Protein AF-0000000068389091 (afdb_homodimer)

pLDDT: mean 95.28, std 6.31, range [60.47, 98.94]

InterPro domains:
  IPR010413 Intracellular heme transport protein HutX-like [PF06228] (32-168)
  IPR010413 Intracellular heme transport protein HutX-like [PIRSF030840] (1-173)
  IPR010413 Intracellular heme transport protein HutX-like [TIGR04108] (19-168)
  IPR010413 Intracellular heme transport protein HutX-like [cd16829] (27-169)
  IPR053733 Heme Transport and Utilization Superfamily [G3DSA:3.40.1570.10] (1-174)
  IPR053733 Heme Transport and Utilization Superfamily [SSF144064] (4-171)

Solvent-accessible surface area (backbone atoms only — not comparable to full-atom values): 18079 Å² total; per-residue (Å²): 129,54,67,67,58,49,54,53,50,52,52,47,50,51,36,37,52,52,36,36,66,76,41,73,48,52,58,59,62,59,37,12,57,74,30,71,50,38,37,46,62,46,50,69,69,45,62,90,76,27,49,44,61,40,60,39,89,45,49,64,62,54,52,57,56,52,40,72,53,46,65,31,33,38,34,43,66,59,101,39,28,40,42,36,34,54,29,38,56,51,65,68,46,78,57,97,52,26,36,36,27,55,66,97,31,46,50,26,38,39,31,36,51,72,48,43,51,28,33,34,33,36,45,43,62,44,83,89,36,84,42,45,34,41,32,38,20,28,79,81,26,41,62,55,33,36,40,30,64,40,59,46,97,85,70,41,68,37,63,73,42,47,49,53,50,51,53,57,49,55,71,49,52,126,127,53,69,66,59,50,53,52,48,51,51,46,49,52,34,38,52,52,37,36,68,76,40,74,47,52,57,58,62,58,38,12,56,75,31,70,49,39,36,46,62,48,51,70,68,44,62,90,76,27,47,42,60,39,60,36,89,44,49,63,62,55,53,58,56,52,39,72,51,46,64,32,33,37,34,44,64,60,101,38,27,40,42,36,34,54,29,39,56,51,67,68,46,78,55,98,53,27,37,36,28,55,68,94,33,45,50,26,38,39,30,36,51,73,49,41,52,28,33,34,34,36,44,44,61,42,84,89,36,84,42,47,34,41,31,38,19,29,79,81,26,41,63,54,32,34,39,30,64,40,58,46,97,84,70,41,68,36,64,73,41,46,52,52,51,52,53,57,49,55,71,49,52,128

Sequence (348 aa):
MSIAAQKNDDDRQARALAALAEKPDGIVEAIAAKAEVAPAEILAILPQGAAVSAPADRFDAIWNEMRGWGEILMIVQTGDIVLEVPGHLPEGTESHGWFNIHGDSPIGGHIKKDNCAAITFVDRGFHGRRSCSVWFMNAAGGAMFKIFVRRDENKELLAGQLAKFEELRDGFRGMSIAAQKNDDDRQARALAALAEKPDGIVEAIAAKAEVAPAEILAILPQGAAVSAPADRFDAIWNEMRGWGEILMIVQTGDIVLEVPGHLPEGTESHGWFNIHGDSPIGGHIKKDNCAAITFVDRGFHGRRSCSVWFMNAAGGAMFKIFVRRDENKELLAGQLAKFEELRDGFRG

Secondary structure (DSSP, 8-state):
--HHHHHHHHHHHHHHHHHHHH-TTS-HHHHHHHHTS-HHHHHTTSPTTSEEEEEGGGHHHHHHHHGGG-SEEEEEE-SSEEEEEEEPPPPEEEETTEEEE-SSSS-EEEE-GGGEEEEEEEEEEETTEEEEEEEEEETTS-EEEEEE--B-TTSPBPHHHHHHHHHHHHTT--/--HHHHHHHHHHHHHHHHHHHH-TTS-HHHHHHHHTS-HHHHHTTSPTTSEEEEEGGGHHHHHHHHGGG-SEEEEEE-SSEEEEEEEPPPPEEEETTEEEE-SSSS-EEEE-GGGEEEEEEEEEEETTEEEEEEEEEETTS-EEEEEE--B-TTSPBPHHHHHHHHHHHHTT--

Structure (mmCIF, N/CA/C/O backbone):
data_AF-0000000068389091-model_v1
#
loop_
_entity.id
_entity.type
_entity.pdbx_description
1 polymer 'Heme utilization cystosolic carrier protein HutX'
#
loop_
_atom_site.group_PDB
_atom_site.id
_atom_site.type_symbol
_atom_site.label_atom_id
_atom_site.label_alt_id
_atom_site.label_comp_id
_atom_site.label_asym_id
_atom_site.label_entity_id
_atom_site.label_seq_id
_atom_site.pdbx_PDB_ins_code
_atom_site.Cartn_x
_atom_site.Cartn_y
_atom_site.Cartn_z
_atom_site.occupancy
_atom_site.B_iso_or_equiv
_atom_site.auth_seq_id
_atom_site.auth_comp_id
_atom_site.auth_asym_id
_atom_site.auth_atom_id
_atom_site.pdbx_PDB_model_num
ATOM 1 N N . MET A 1 1 ? 28.797 -12.438 -18.828 1 60.47 1 MET A N 1
ATOM 2 C CA . MET A 1 1 ? 28.703 -12.203 -17.391 1 60.47 1 MET A CA 1
ATOM 3 C C . MET A 1 1 ? 30.031 -12.516 -16.719 1 60.47 1 MET A C 1
ATOM 5 O O . MET A 1 1 ? 30.656 -13.531 -17 1 60.47 1 MET A O 1
ATOM 9 N N . SER A 1 2 ? 30.438 -11.617 -16.094 1 75.81 2 SER A N 1
ATOM 10 C CA . SER A 1 2 ? 31.719 -11.812 -15.414 1 75.81 2 SER A CA 1
ATOM 11 C C . SER A 1 2 ? 31.641 -12.961 -14.414 1 75.81 2 SER A C 1
ATOM 13 O O . SER A 1 2 ? 30.562 -13.273 -13.906 1 75.81 2 SER A O 1
ATOM 15 N N . ILE A 1 3 ? 32.719 -13.688 -14.289 1 73.69 3 ILE A N 1
ATOM 16 C CA . ILE A 1 3 ? 32.812 -14.789 -13.336 1 73.69 3 ILE A CA 1
ATOM 17 C C . ILE A 1 3 ? 32.375 -14.32 -11.953 1 73.69 3 ILE A C 1
ATOM 19 O O . ILE A 1 3 ? 31.688 -15.047 -11.227 1 73.69 3 ILE A O 1
ATOM 23 N N . ALA A 1 4 ? 32.75 -13.188 -11.531 1 74.44 4 ALA A N 1
ATOM 24 C CA . ALA A 1 4 ? 32.344 -12.625 -10.242 1 74.44 4 ALA A CA 1
ATOM 25 C C . ALA A 1 4 ? 30.844 -12.461 -10.156 1 74.44 4 ALA A C 1
ATOM 27 O O . ALA A 1 4 ? 30.234 -12.789 -9.133 1 74.44 4 ALA A O 1
ATOM 28 N N . ALA A 1 5 ? 30.328 -11.969 -11.195 1 78.06 5 ALA A N 1
ATOM 29 C CA . ALA A 1 5 ? 28.875 -11.82 -11.258 1 78.06 5 ALA A CA 1
ATOM 30 C C . ALA A 1 5 ? 28.188 -13.172 -11.203 1 78.06 5 ALA A C 1
ATOM 32 O O . ALA A 1 5 ? 27.141 -13.312 -10.555 1 78.06 5 ALA A O 1
ATOM 33 N N . GLN A 1 6 ? 28.766 -14.156 -11.734 1 73.75 6 GLN A N 1
ATOM 34 C CA . GLN A 1 6 ? 28.188 -15.5 -11.703 1 73.75 6 GLN A CA 1
ATOM 35 C C . GLN A 1 6 ? 28.281 -16.094 -10.297 1 73.75 6 GLN A C 1
ATOM 37 O O . GLN A 1 6 ? 27.328 -16.734 -9.836 1 73.75 6 GLN A O 1
ATOM 42 N N . LYS A 1 7 ? 29.375 -15.906 -9.688 1 74.38 7 LYS A N 1
ATOM 43 C CA . LYS A 1 7 ? 29.578 -16.406 -8.328 1 74.38 7 LYS A CA 1
ATOM 44 C C . LYS A 1 7 ? 28.594 -15.766 -7.352 1 74.38 7 LYS A C 1
ATOM 46 O O . LYS A 1 7 ? 28.047 -16.438 -6.48 1 74.38 7 LYS A O 1
ATOM 51 N N . ASN A 1 8 ? 28.328 -14.547 -7.508 1 79.94 8 ASN A N 1
ATOM 52 C CA . ASN A 1 8 ? 27.406 -13.812 -6.656 1 79.94 8 ASN A CA 1
ATOM 53 C C . ASN A 1 8 ? 25.969 -14.281 -6.855 1 79.94 8 ASN A C 1
ATOM 55 O O . ASN A 1 8 ? 25.203 -14.406 -5.891 1 79.94 8 ASN A O 1
ATOM 59 N N . ASP A 1 9 ? 25.672 -14.633 -8.078 1 83.62 9 ASP A N 1
ATOM 60 C CA . ASP A 1 9 ? 24.328 -15.125 -8.391 1 83.62 9 ASP A CA 1
ATOM 61 C C . ASP A 1 9 ? 24.109 -16.516 -7.801 1 83.62 9 ASP A C 1
ATOM 63 O O . ASP A 1 9 ? 23.031 -16.812 -7.281 1 83.62 9 ASP A O 1
ATOM 67 N N . ASP A 1 10 ? 25.125 -17.25 -7.957 1 84.31 10 ASP A N 1
ATOM 68 C CA . ASP A 1 10 ? 25.031 -18.594 -7.41 1 84.31 10 ASP A CA 1
ATOM 69 C C . ASP A 1 10 ? 24.859 -18.562 -5.891 1 84.31 10 ASP A C 1
ATOM 71 O O . ASP A 1 10 ? 24.109 -19.375 -5.332 1 84.31 10 ASP A O 1
ATOM 75 N N . ASP A 1 11 ? 25.578 -17.75 -5.277 1 91.5 11 ASP A N 1
ATOM 76 C CA . ASP A 1 11 ? 25.469 -17.594 -3.828 1 91.5 11 ASP A CA 1
ATOM 77 C C . ASP A 1 11 ? 24.078 -17.141 -3.42 1 91.5 11 ASP A C 1
ATOM 79 O O . ASP A 1 11 ? 23.516 -17.641 -2.449 1 91.5 11 ASP A O 1
ATOM 83 N N . ARG A 1 12 ? 23.547 -16.234 -4.168 1 92.19 12 ARG A N 1
ATOM 84 C CA . ARG A 1 12 ? 22.203 -15.742 -3.895 1 92.19 12 ARG A CA 1
ATOM 85 C C . ARG A 1 12 ? 21.172 -16.859 -4.027 1 92.19 12 ARG A C 1
ATOM 87 O O . ARG A 1 12 ? 20.281 -16.984 -3.188 1 92.19 12 ARG A O 1
ATOM 94 N N . GLN A 1 13 ? 21.359 -17.641 -5.031 1 93.69 13 GLN A N 1
ATOM 95 C CA . GLN A 1 13 ? 20.438 -18.75 -5.25 1 93.69 13 GLN A CA 1
ATOM 96 C C . GLN A 1 13 ? 20.531 -19.781 -4.129 1 93.69 13 GLN A C 1
ATOM 98 O O . GLN A 1 13 ? 19.516 -20.328 -3.693 1 93.69 13 GLN A O 1
ATOM 103 N N . ALA A 1 14 ? 21.703 -20.016 -3.719 1 95.31 14 ALA A N 1
ATOM 104 C CA . ALA A 1 14 ? 21.906 -20.969 -2.635 1 95.31 14 ALA A CA 1
ATOM 105 C C . ALA A 1 14 ? 21.25 -20.484 -1.344 1 95.31 14 ALA A C 1
ATOM 107 O O . ALA A 1 14 ? 20.641 -21.281 -0.619 1 95.31 14 ALA A O 1
ATOM 108 N N . ARG A 1 15 ? 21.328 -19.234 -1.062 1 96.25 15 ARG A N 1
ATOM 109 C CA . ARG A 1 15 ? 20.672 -18.672 0.116 1 96.25 15 ARG A CA 1
ATOM 110 C C . ARG A 1 15 ? 19.156 -18.766 0.009 1 96.25 15 ARG A C 1
ATOM 112 O O . ARG A 1 15 ? 18.484 -19.062 0.994 1 96.25 15 ARG A O 1
ATOM 119 N N . ALA A 1 16 ? 18.672 -18.547 -1.188 1 96.38 16 ALA A N 1
ATOM 120 C CA . ALA A 1 16 ? 17.234 -18.625 -1.419 1 96.38 16 ALA A CA 1
ATOM 121 C C . ALA A 1 16 ? 16.719 -20.047 -1.188 1 96.38 16 ALA A C 1
ATOM 123 O O . ALA A 1 16 ? 15.711 -20.25 -0.505 1 96.38 16 ALA A O 1
ATOM 124 N N . LEU A 1 17 ? 17.484 -20.984 -1.717 1 96.38 17 LEU A N 1
ATOM 125 C CA . LEU A 1 17 ? 17.109 -22.391 -1.57 1 96.38 17 LEU A CA 1
ATOM 126 C C . LEU A 1 17 ? 17.125 -22.812 -0.104 1 96.38 17 LEU A C 1
ATOM 128 O O . LEU A 1 17 ? 16.219 -23.5 0.361 1 96.38 17 LEU A O 1
ATOM 132 N N . ALA A 1 18 ? 18.094 -22.359 0.611 1 96.44 18 ALA A N 1
ATOM 133 C CA . ALA A 1 18 ? 18.219 -22.703 2.025 1 96.44 18 ALA A CA 1
ATOM 134 C C . ALA A 1 18 ? 17.094 -22.094 2.846 1 96.44 18 ALA A C 1
ATOM 136 O O . ALA A 1 18 ? 16.516 -22.75 3.705 1 96.44 18 ALA A O 1
ATOM 137 N N . ALA A 1 19 ? 16.766 -20.844 2.623 1 95.81 19 ALA A N 1
ATOM 138 C CA . ALA A 1 19 ? 15.711 -20.156 3.355 1 95.81 19 ALA A CA 1
ATOM 139 C C . ALA A 1 19 ? 14.352 -20.797 3.082 1 95.81 19 ALA A C 1
ATOM 141 O O . ALA A 1 19 ? 13.539 -20.953 3.996 1 95.81 19 ALA A O 1
ATOM 142 N N . LEU A 1 20 ? 14.141 -21.141 1.801 1 94.19 20 LEU A N 1
ATOM 143 C CA . LEU A 1 20 ? 12.883 -21.781 1.431 1 94.19 20 LEU A CA 1
ATOM 144 C C . LEU A 1 20 ? 12.75 -23.141 2.102 1 94.19 20 LEU A C 1
ATOM 146 O O . LEU A 1 20 ? 11.664 -23.516 2.555 1 94.19 20 LEU A O 1
ATOM 150 N N . ALA A 1 21 ? 13.828 -23.844 2.137 1 94.69 21 ALA A N 1
ATOM 151 C CA . ALA A 1 21 ? 13.828 -25.172 2.748 1 94.69 21 ALA A CA 1
ATOM 152 C C . ALA A 1 21 ? 13.5 -25.078 4.234 1 94.69 21 ALA A C 1
ATOM 154 O O . ALA A 1 21 ? 12.852 -25.984 4.781 1 94.69 21 ALA A O 1
ATOM 155 N N . GLU A 1 22 ? 13.93 -24.078 4.926 1 94.19 22 GLU A N 1
ATOM 156 C CA . GLU A 1 22 ? 13.68 -23.891 6.352 1 94.19 22 GLU A CA 1
ATOM 157 C C . GLU A 1 22 ? 12.203 -23.625 6.621 1 94.19 22 GLU A C 1
ATOM 159 O O . GLU A 1 22 ? 11.656 -24.094 7.625 1 94.19 22 GLU A O 1
ATOM 164 N N . LYS A 1 23 ? 11.523 -22.875 5.723 1 90.5 23 LYS A N 1
ATOM 165 C CA . LYS A 1 23 ? 10.102 -22.562 5.863 1 90.5 23 LYS A CA 1
ATOM 166 C C . LYS A 1 23 ? 9.391 -22.625 4.516 1 90.5 23 LYS A C 1
ATOM 168 O O . LYS A 1 23 ? 9 -21.594 3.969 1 90.5 23 LYS A O 1
ATOM 173 N N . PRO A 1 24 ? 9.211 -23.844 4.031 1 87.44 24 PRO A N 1
ATOM 174 C CA . PRO A 1 24 ? 8.664 -24 2.682 1 87.44 24 PRO A CA 1
ATOM 175 C C . PRO A 1 24 ? 7.289 -23.344 2.521 1 87.44 24 PRO A C 1
ATOM 177 O O . PRO A 1 24 ? 6.918 -22.953 1.416 1 87.44 24 PRO A O 1
ATOM 180 N N . ASP A 1 25 ? 6.57 -23.172 3.688 1 87.56 25 ASP A N 1
ATOM 181 C CA . ASP A 1 25 ? 5.223 -22.609 3.609 1 87.56 25 ASP A CA 1
ATOM 182 C C . ASP A 1 25 ? 5.18 -21.203 4.195 1 87.56 25 ASP A C 1
ATOM 184 O O . ASP A 1 25 ? 4.109 -20.703 4.551 1 87.56 25 ASP A O 1
ATOM 188 N N . GLY A 1 26 ? 6.328 -20.609 4.312 1 89.25 26 GLY A N 1
ATOM 189 C CA . GLY A 1 26 ? 6.402 -19.266 4.852 1 89.25 26 GLY A CA 1
ATOM 190 C C . GLY A 1 26 ? 5.992 -18.203 3.852 1 89.25 26 GLY A C 1
ATOM 191 O O . GLY A 1 26 ? 5.77 -18.5 2.676 1 89.25 26 GLY A O 1
ATOM 192 N N . ILE A 1 27 ? 5.836 -17.016 4.32 1 91.56 27 ILE A N 1
ATOM 193 C CA . ILE A 1 27 ? 5.555 -15.867 3.48 1 91.56 27 ILE A CA 1
ATOM 194 C C . ILE A 1 27 ? 6.734 -15.609 2.547 1 91.56 27 ILE A C 1
ATOM 196 O O . ILE A 1 27 ? 7.879 -15.492 2.998 1 91.56 27 ILE A O 1
ATOM 200 N N . VAL A 1 28 ? 6.523 -15.531 1.276 1 95.5 28 VAL A N 1
ATOM 201 C CA . VAL A 1 28 ? 7.555 -15.391 0.255 1 95.5 28 VAL A CA 1
ATOM 202 C C . VAL A 1 28 ? 8.438 -14.188 0.583 1 95.5 28 VAL A C 1
ATOM 204 O O . VAL A 1 28 ? 9.672 -14.281 0.533 1 95.5 28 VAL A O 1
ATOM 207 N N . GLU A 1 29 ? 7.836 -13.078 0.96 1 95.38 29 GLU A N 1
ATOM 208 C CA . GLU A 1 29 ? 8.586 -11.867 1.257 1 95.38 29 GLU A CA 1
ATOM 209 C C . GLU A 1 29 ? 9.484 -12.055 2.477 1 95.38 29 GLU A C 1
ATOM 211 O O . GLU A 1 29 ? 10.594 -11.508 2.529 1 95.38 29 GLU A O 1
ATOM 216 N N . ALA A 1 30 ? 8.984 -12.781 3.439 1 93.62 30 ALA A N 1
ATOM 217 C CA . ALA A 1 30 ? 9.789 -13.055 4.629 1 93.62 30 ALA A CA 1
ATOM 218 C C . ALA A 1 30 ? 10.969 -13.961 4.305 1 93.62 30 ALA A C 1
ATOM 220 O O . ALA A 1 30 ? 12.086 -13.742 4.777 1 93.62 30 ALA A O 1
ATOM 221 N N . ILE A 1 31 ? 10.727 -14.992 3.506 1 95.25 31 ILE A N 1
ATOM 222 C CA . ILE A 1 31 ? 11.781 -15.898 3.068 1 95.25 31 ILE A CA 1
ATOM 223 C C . ILE A 1 31 ? 12.836 -15.125 2.277 1 95.25 31 ILE A C 1
ATOM 225 O O . ILE A 1 31 ? 14.031 -15.281 2.504 1 95.25 31 ILE A O 1
ATOM 229 N N . ALA A 1 32 ? 12.359 -14.258 1.368 1 97.56 32 ALA A N 1
ATOM 230 C CA . ALA A 1 32 ? 13.25 -13.445 0.542 1 97.56 32 ALA A CA 1
ATOM 231 C C . ALA A 1 32 ? 14.117 -12.539 1.405 1 97.56 32 ALA A C 1
ATOM 233 O O . ALA A 1 32 ? 15.328 -12.43 1.187 1 97.56 32 ALA A O 1
ATOM 234 N N . ALA A 1 33 ? 13.484 -11.906 2.373 1 95.38 33 ALA A N 1
ATOM 235 C CA . ALA A 1 33 ? 14.211 -11.008 3.262 1 95.38 33 ALA A CA 1
ATOM 236 C C . ALA A 1 33 ? 15.297 -11.75 4.039 1 95.38 33 ALA A C 1
ATOM 238 O O . ALA A 1 33 ? 16.422 -11.281 4.145 1 95.38 33 ALA A O 1
ATOM 239 N N . LYS A 1 34 ? 14.961 -12.891 4.539 1 95.19 34 LYS A N 1
ATOM 240 C CA . LYS A 1 34 ? 15.914 -13.711 5.277 1 95.19 34 LYS A CA 1
ATOM 241 C C . LYS A 1 34 ? 17.109 -14.102 4.402 1 95.19 34 LYS A C 1
ATOM 243 O O . LYS A 1 34 ? 18.25 -14.086 4.855 1 95.19 34 LYS A O 1
ATOM 248 N N . ALA A 1 35 ? 16.812 -14.414 3.172 1 97.12 35 ALA A N 1
ATOM 249 C CA . ALA A 1 35 ? 17.828 -14.859 2.227 1 97.12 35 ALA A CA 1
ATOM 250 C C . ALA A 1 35 ? 18.531 -13.672 1.58 1 97.12 35 ALA A C 1
ATOM 252 O O . ALA A 1 35 ? 19.5 -13.844 0.836 1 97.12 35 ALA A O 1
ATOM 253 N N . GLU A 1 36 ? 18.047 -12.43 1.843 1 96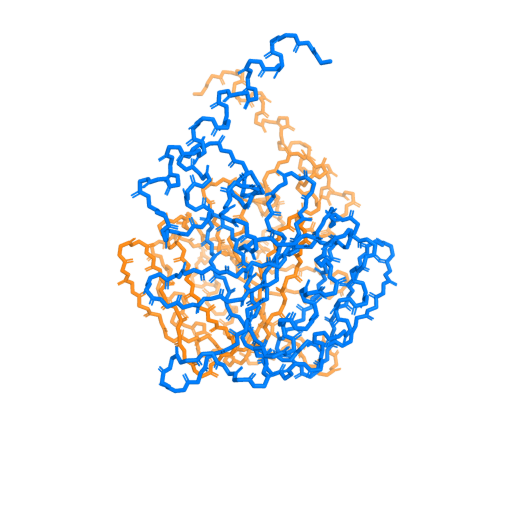.44 36 GLU A N 1
ATOM 254 C CA . GLU A 1 36 ? 18.562 -11.211 1.229 1 96.44 36 GLU A CA 1
ATOM 255 C C . GLU A 1 36 ? 18.516 -11.289 -0.293 1 96.44 36 GLU A C 1
ATOM 257 O O . GLU A 1 36 ? 19.5 -11.023 -0.973 1 96.44 36 GLU A O 1
ATOM 262 N N . VAL A 1 37 ? 17.438 -11.766 -0.828 1 97.62 37 VAL A N 1
ATOM 263 C CA . VAL A 1 37 ? 17.141 -11.781 -2.258 1 97.62 37 VAL A CA 1
ATOM 264 C C . VAL A 1 37 ? 15.773 -11.156 -2.512 1 97.62 37 VAL A C 1
ATOM 266 O O . VAL A 1 37 ? 15.055 -10.812 -1.57 1 97.62 37 VAL A O 1
ATOM 269 N N . ALA A 1 38 ? 15.414 -10.969 -3.771 1 97.75 38 ALA A N 1
ATOM 270 C CA . ALA A 1 38 ? 14.102 -10.43 -4.125 1 97.75 38 ALA A CA 1
ATOM 271 C C . ALA A 1 38 ? 13.039 -11.523 -4.094 1 97.75 38 ALA A C 1
ATOM 273 O O . ALA A 1 38 ? 13.336 -12.695 -4.34 1 97.75 38 ALA A O 1
ATOM 274 N N . PRO A 1 39 ? 11.82 -11.156 -3.826 1 98.12 39 PRO A N 1
ATOM 275 C CA . PRO A 1 39 ? 10.727 -12.133 -3.865 1 98.12 39 PRO A CA 1
ATOM 276 C C . PRO A 1 39 ? 10.672 -12.914 -5.176 1 98.12 39 PRO A C 1
ATOM 278 O O . PRO A 1 39 ? 10.391 -14.109 -5.172 1 98.12 39 PRO A O 1
ATOM 281 N N . ALA A 1 40 ? 10.977 -12.258 -6.242 1 98 40 ALA A N 1
ATOM 282 C CA . ALA A 1 40 ? 10.969 -12.922 -7.543 1 98 40 ALA A CA 1
ATOM 283 C C . ALA A 1 40 ? 11.922 -14.109 -7.562 1 98 40 ALA A C 1
ATOM 285 O O . ALA A 1 40 ? 11.656 -15.117 -8.227 1 98 40 ALA A O 1
ATOM 286 N N . GLU A 1 41 ? 13.031 -14.016 -6.883 1 97.5 41 GLU A N 1
ATOM 287 C CA . GLU A 1 41 ? 14.016 -15.094 -6.84 1 97.5 41 GLU A CA 1
ATOM 288 C C . GLU A 1 41 ? 13.484 -16.297 -6.062 1 97.5 41 GLU A C 1
ATOM 290 O O . GLU A 1 41 ? 13.828 -17.438 -6.367 1 97.5 41 GLU A O 1
ATOM 295 N N . ILE A 1 42 ? 12.664 -16.062 -5 1 97.69 42 ILE A N 1
ATOM 296 C CA . ILE A 1 42 ? 12.039 -17.141 -4.258 1 97.69 42 ILE A CA 1
ATOM 297 C C . ILE A 1 42 ? 10.977 -17.812 -5.129 1 97.69 42 ILE A C 1
ATOM 299 O O . ILE A 1 42 ? 10.93 -19.047 -5.219 1 97.69 42 ILE A O 1
ATOM 303 N N . LEU A 1 43 ? 10.164 -16.984 -5.785 1 97.62 43 LEU A N 1
ATOM 304 C CA . LEU A 1 43 ? 9.117 -17.516 -6.652 1 97.62 43 LEU A CA 1
ATOM 305 C C . LEU A 1 43 ? 9.711 -18.406 -7.738 1 97.62 43 LEU A C 1
ATOM 307 O O . LEU A 1 43 ? 9.133 -19.438 -8.094 1 97.62 43 LEU A O 1
ATOM 311 N N . ALA A 1 44 ? 10.891 -18.109 -8.227 1 96.25 44 ALA A N 1
ATOM 312 C CA . ALA A 1 44 ? 11.531 -18.797 -9.352 1 96.25 44 ALA A CA 1
ATOM 313 C C . ALA A 1 44 ? 12.016 -20.188 -8.953 1 96.25 44 ALA A C 1
ATOM 315 O O . ALA A 1 44 ? 12.234 -21.047 -9.805 1 96.25 44 ALA A O 1
ATOM 316 N N . ILE A 1 45 ? 12.172 -20.406 -7.668 1 96 45 ILE A N 1
ATOM 317 C CA . ILE A 1 45 ? 12.742 -21.672 -7.258 1 96 45 ILE A CA 1
ATOM 318 C C . ILE A 1 45 ? 11.672 -22.531 -6.578 1 96 45 ILE A C 1
ATOM 320 O O . ILE A 1 45 ? 11.977 -23.578 -6.004 1 96 45 ILE A O 1
ATOM 324 N N . LEU A 1 46 ? 10.461 -22.047 -6.566 1 95.38 46 LEU A N 1
ATOM 325 C CA . LEU A 1 46 ? 9.359 -22.875 -6.094 1 95.38 46 LEU A CA 1
ATOM 326 C C . LEU A 1 46 ? 9.164 -24.094 -6.992 1 95.38 46 LEU A C 1
ATOM 328 O O . LEU A 1 46 ? 9.641 -24.109 -8.125 1 95.38 46 LEU A O 1
ATOM 332 N N . PRO A 1 47 ? 8.516 -25.141 -6.453 1 92.25 47 PRO A N 1
ATOM 333 C CA . PRO A 1 47 ? 8.242 -26.312 -7.293 1 92.25 47 PRO A CA 1
ATOM 334 C C . PRO A 1 47 ? 7.543 -25.938 -8.602 1 92.25 47 PRO A C 1
ATOM 336 O O . PRO A 1 47 ? 6.836 -24.938 -8.664 1 92.25 47 PRO A O 1
ATOM 339 N N . GLN A 1 48 ? 7.715 -26.781 -9.555 1 91.19 48 GLN A N 1
ATOM 340 C CA . GLN A 1 48 ? 7.117 -26.547 -10.859 1 91.19 48 GLN A CA 1
ATOM 341 C C . GLN A 1 48 ? 5.605 -26.375 -10.75 1 91.19 48 GLN A C 1
ATOM 343 O O . GLN A 1 48 ? 4.934 -27.156 -10.062 1 91.19 48 GLN A O 1
ATOM 348 N N . GLY A 1 49 ? 5.16 -25.312 -11.398 1 92.25 49 GLY A N 1
ATOM 349 C CA . GLY A 1 49 ? 3.727 -25.062 -11.406 1 92.25 49 GLY A CA 1
ATOM 350 C C . GLY A 1 49 ? 3.271 -24.125 -10.305 1 92.25 49 GLY A C 1
ATOM 351 O O . GLY A 1 49 ? 2.184 -23.547 -10.375 1 92.25 49 GLY A O 1
ATOM 352 N N . ALA A 1 50 ? 4.055 -23.984 -9.266 1 95.38 50 ALA A N 1
ATOM 353 C CA . ALA A 1 50 ? 3.678 -23.141 -8.133 1 95.38 50 ALA A CA 1
ATOM 354 C C . ALA A 1 50 ? 3.732 -21.656 -8.508 1 95.38 50 ALA A C 1
ATOM 356 O O . ALA A 1 50 ? 3.023 -20.844 -7.918 1 95.38 50 ALA A O 1
ATOM 357 N N . ALA A 1 51 ? 4.574 -21.344 -9.461 1 97.75 51 ALA A N 1
ATOM 358 C CA . ALA A 1 51 ? 4.676 -19.984 -9.992 1 97.75 51 ALA A CA 1
ATOM 359 C C . ALA A 1 51 ? 4.742 -20 -11.516 1 97.75 51 ALA A C 1
ATOM 361 O O . ALA A 1 51 ? 5.605 -20.656 -12.102 1 97.75 51 ALA A O 1
ATOM 362 N N . VAL A 1 52 ? 3.799 -19.359 -12.109 1 98.19 52 VAL A N 1
ATOM 363 C CA . VAL A 1 52 ? 3.74 -19.219 -13.562 1 98.19 52 VAL A CA 1
ATOM 364 C C . VAL A 1 52 ? 3.719 -17.75 -13.945 1 98.19 52 VAL A C 1
ATOM 366 O O . VAL A 1 52 ? 2.859 -16.984 -13.484 1 98.19 52 VAL A O 1
ATOM 369 N N . SER A 1 53 ? 4.625 -17.328 -14.836 1 97.94 53 SER A N 1
ATOM 370 C CA . SER A 1 53 ? 4.758 -15.891 -15.109 1 97.94 53 SER A CA 1
ATOM 371 C C . SER A 1 53 ? 4.207 -15.539 -16.484 1 97.94 53 SER A C 1
ATOM 373 O O . SER A 1 53 ? 4.316 -16.328 -17.422 1 97.94 53 SER A O 1
ATOM 375 N N . ALA A 1 54 ? 3.605 -14.484 -16.578 1 98.44 54 ALA A N 1
ATOM 376 C CA . ALA A 1 54 ? 3.193 -13.812 -17.812 1 98.44 54 ALA A CA 1
ATOM 377 C C . ALA A 1 54 ? 3.971 -12.516 -18.016 1 98.44 54 ALA A C 1
ATOM 379 O O . ALA A 1 54 ? 4.34 -11.844 -17.047 1 98.44 54 ALA A O 1
ATOM 380 N N . PRO A 1 55 ? 4.293 -12.164 -19.328 1 98.12 55 PRO A N 1
ATOM 381 C CA . PRO A 1 55 ? 5.008 -10.914 -19.562 1 98.12 55 PRO A CA 1
ATOM 382 C C . PRO A 1 55 ? 4.16 -9.68 -19.25 1 98.12 55 PRO A C 1
ATOM 384 O O . PRO A 1 55 ? 2.934 -9.766 -19.188 1 98.12 55 PRO A O 1
ATOM 387 N N . ALA A 1 56 ? 4.789 -8.57 -19.031 1 98.38 56 ALA A N 1
ATOM 388 C CA . ALA A 1 56 ? 4.152 -7.328 -18.594 1 98.38 56 ALA A CA 1
ATOM 389 C C . ALA A 1 56 ? 3.156 -6.836 -19.641 1 98.38 56 ALA A C 1
ATOM 391 O O . ALA A 1 56 ? 2.186 -6.152 -19.312 1 98.38 56 ALA A O 1
ATOM 392 N N . ASP A 1 57 ? 3.363 -7.172 -20.859 1 98.25 57 ASP A N 1
ATOM 393 C CA . ASP A 1 57 ? 2.49 -6.66 -21.906 1 98.25 57 ASP A CA 1
ATOM 394 C C . ASP A 1 57 ? 1.125 -7.344 -21.875 1 98.25 57 ASP A C 1
ATOM 396 O O . ASP A 1 57 ? 0.214 -6.961 -22.609 1 98.25 57 ASP A O 1
ATOM 400 N N . ARG A 1 58 ? 0.958 -8.328 -21 1 98.5 58 ARG A N 1
ATOM 401 C CA . ARG A 1 58 ? -0.337 -8.977 -20.812 1 98.5 58 ARG A CA 1
ATOM 402 C C . ARG A 1 58 ? -1.121 -8.297 -19.688 1 98.5 58 ARG A C 1
ATOM 404 O O . ARG A 1 58 ? -2.227 -8.727 -19.359 1 98.5 58 ARG A O 1
ATOM 411 N N . PHE A 1 59 ? -0.655 -7.238 -19.141 1 98.75 59 PHE A N 1
ATOM 412 C CA . PHE A 1 59 ? -1.234 -6.543 -18 1 98.75 59 PHE A CA 1
ATOM 413 C C . PHE A 1 59 ? -2.719 -6.273 -18.234 1 98.75 59 PHE A C 1
ATOM 415 O O . PHE A 1 59 ? -3.559 -6.691 -17.438 1 98.75 59 PHE A O 1
ATOM 422 N N . ASP A 1 60 ? -3.072 -5.688 -19.312 1 98.31 60 ASP A N 1
ATOM 423 C CA . ASP A 1 60 ? -4.453 -5.281 -19.547 1 98.31 60 ASP A CA 1
ATOM 424 C C . ASP A 1 60 ? -5.367 -6.492 -19.688 1 98.31 60 ASP A C 1
ATOM 426 O O . ASP A 1 60 ? -6.473 -6.512 -19.141 1 98.31 60 ASP A O 1
ATOM 430 N N . ALA A 1 61 ? -4.934 -7.434 -20.453 1 98.31 61 ALA A N 1
ATOM 431 C CA . ALA A 1 61 ? -5.738 -8.625 -20.688 1 98.31 61 ALA A CA 1
ATOM 432 C C . ALA A 1 61 ? -6 -9.367 -19.375 1 98.31 61 ALA A C 1
ATOM 434 O O . ALA A 1 61 ? -7.121 -9.805 -19.109 1 98.31 61 ALA A O 1
ATOM 435 N N . ILE A 1 62 ? -4.945 -9.508 -18.578 1 98.81 62 ILE A N 1
ATOM 436 C CA . ILE A 1 62 ? -5.062 -10.203 -17.312 1 98.81 62 ILE A CA 1
ATOM 437 C C . ILE A 1 62 ? -5.984 -9.422 -16.375 1 98.81 62 ILE A C 1
ATOM 439 O O . ILE A 1 62 ? -6.883 -10 -15.75 1 98.81 62 ILE A O 1
ATOM 443 N N . TRP A 1 63 ? -5.793 -8.086 -16.266 1 98.75 63 TRP A N 1
ATOM 444 C CA . TRP A 1 63 ? -6.652 -7.242 -15.43 1 98.75 63 TRP A CA 1
ATOM 445 C C . TRP A 1 63 ? -8.117 -7.387 -15.844 1 98.75 63 TRP A C 1
ATOM 447 O O . TRP A 1 63 ? -8.984 -7.598 -15 1 98.75 63 TRP A O 1
ATOM 457 N N . ASN A 1 64 ? -8.344 -7.277 -17.141 1 98.31 64 ASN A N 1
ATOM 458 C CA . ASN A 1 64 ? -9.703 -7.34 -17.641 1 98.31 64 ASN A CA 1
ATOM 459 C C . ASN A 1 64 ? -10.359 -8.688 -17.344 1 98.31 64 ASN A C 1
ATOM 461 O O . ASN A 1 64 ? -11.531 -8.75 -16.984 1 98.31 64 ASN A O 1
ATOM 465 N N . GLU A 1 65 ? -9.602 -9.742 -17.547 1 98.56 65 GLU A N 1
ATOM 466 C CA . GLU A 1 65 ? -10.125 -11.055 -17.203 1 98.56 65 GLU A CA 1
ATOM 467 C C . GLU A 1 65 ? -10.492 -11.141 -15.719 1 98.56 65 GLU A C 1
ATOM 469 O O . GLU A 1 65 ? -11.57 -11.625 -15.367 1 98.56 65 GLU A O 1
ATOM 474 N N . MET A 1 66 ? -9.664 -10.641 -14.836 1 98.75 66 MET A N 1
ATOM 475 C CA . MET A 1 66 ? -9.836 -10.758 -13.391 1 98.75 66 MET A CA 1
ATOM 476 C C . MET A 1 66 ? -11.016 -9.914 -12.914 1 98.75 66 MET A C 1
ATOM 478 O O . MET A 1 66 ? -11.578 -10.172 -11.844 1 98.75 66 MET A O 1
ATOM 482 N N . ARG A 1 67 ? -11.438 -8.883 -13.703 1 98.12 67 ARG A N 1
ATOM 483 C CA . ARG A 1 67 ? -12.617 -8.102 -13.359 1 98.12 67 ARG A CA 1
ATOM 484 C C . ARG A 1 67 ? -13.867 -8.977 -13.297 1 98.12 67 ARG A C 1
ATOM 486 O O . ARG A 1 67 ? -14.828 -8.641 -12.609 1 98.12 67 ARG A O 1
ATOM 493 N N . GLY A 1 68 ? -13.797 -10.078 -14 1 98.06 68 GLY A N 1
ATOM 494 C CA . GLY A 1 68 ? -14.93 -10.992 -14.039 1 98.06 68 GLY A CA 1
ATOM 495 C C . GLY A 1 68 ? -14.914 -12.016 -12.914 1 98.06 68 GLY A C 1
ATOM 496 O O . GLY A 1 68 ? -15.781 -12.891 -12.852 1 98.06 68 GLY A O 1
ATOM 497 N N . TRP A 1 69 ? -13.992 -11.969 -11.969 1 98.56 69 TRP A N 1
ATOM 498 C CA . TRP A 1 69 ? -13.812 -12.992 -10.945 1 98.56 69 TRP A CA 1
ATOM 499 C C . TRP A 1 69 ? -14.766 -12.773 -9.773 1 98.56 69 TRP A C 1
ATOM 501 O O . TRP A 1 69 ? -14.93 -13.648 -8.922 1 98.56 69 TRP A O 1
ATOM 511 N N . GLY A 1 70 ? -15.492 -11.633 -9.742 1 97.69 70 GLY A N 1
ATOM 512 C CA . GLY A 1 70 ? -16.203 -11.258 -8.531 1 97.69 70 GLY A CA 1
ATOM 513 C C . GLY A 1 70 ? -15.336 -10.539 -7.52 1 97.69 70 GLY A C 1
ATOM 514 O O . GLY A 1 70 ? -14.398 -9.836 -7.887 1 97.69 70 GLY A O 1
ATOM 515 N N . GLU A 1 71 ? -15.758 -10.641 -6.285 1 97.94 71 GLU A N 1
ATOM 516 C CA . GLU A 1 71 ? -14.984 -9.992 -5.234 1 97.94 71 GLU A CA 1
ATOM 517 C C . GLU A 1 71 ? -13.672 -10.727 -4.988 1 97.94 71 GLU A C 1
ATOM 519 O O . GLU A 1 71 ? -13.664 -11.93 -4.715 1 97.94 71 GLU A O 1
ATOM 524 N N . ILE A 1 72 ? -12.602 -10.039 -5.094 1 98.62 72 ILE A N 1
ATOM 525 C CA . ILE A 1 72 ? -11.266 -10.547 -4.805 1 98.62 72 ILE A CA 1
ATOM 526 C C . ILE A 1 72 ? -10.719 -9.875 -3.545 1 98.62 72 ILE A C 1
ATOM 528 O O . ILE A 1 72 ? -11.438 -9.141 -2.869 1 98.62 72 ILE A O 1
ATOM 532 N N . LEU A 1 73 ? -9.469 -10.281 -3.176 1 98.62 73 LEU A N 1
ATOM 533 C CA . LEU A 1 73 ? -8.727 -9.594 -2.127 1 98.62 73 LEU A CA 1
ATOM 534 C C . LEU A 1 73 ? -7.453 -8.961 -2.688 1 98.62 73 LEU A C 1
ATOM 536 O O . LEU A 1 73 ? -6.531 -9.672 -3.096 1 98.62 73 LEU A O 1
ATOM 540 N N . MET A 1 74 ? -7.395 -7.629 -2.73 1 98.88 74 MET A N 1
ATOM 541 C CA . MET A 1 74 ? -6.18 -6.934 -3.139 1 98.88 74 MET A CA 1
ATOM 542 C C . MET A 1 74 ? -5.293 -6.633 -1.934 1 98.88 74 MET A C 1
ATOM 544 O O . MET A 1 74 ? -5.781 -6.176 -0.898 1 98.88 74 MET A O 1
ATOM 548 N N . ILE A 1 75 ? -3.994 -6.906 -2.088 1 98.75 75 ILE A N 1
ATOM 549 C CA . ILE A 1 75 ? -3.051 -6.656 -1.002 1 98.75 75 ILE A CA 1
ATOM 550 C C . ILE A 1 75 ? -1.919 -5.762 -1.496 1 98.75 75 ILE A C 1
ATOM 552 O O . ILE A 1 75 ? -1.312 -6.031 -2.535 1 98.75 75 ILE A O 1
ATOM 556 N N . VAL A 1 76 ? -1.706 -4.695 -0.882 1 98.75 76 VAL A N 1
ATOM 557 C CA . VAL A 1 76 ? -0.497 -3.885 -0.987 1 98.75 76 VAL A CA 1
ATOM 558 C C . VAL A 1 76 ? 0.307 -3.986 0.307 1 98.75 76 VAL A C 1
ATOM 560 O O . VAL A 1 76 ? -0.24 -3.814 1.399 1 98.75 76 VAL A O 1
ATOM 563 N N . GLN A 1 77 ? 1.559 -4.258 0.144 1 97.94 77 GLN A N 1
ATOM 564 C CA . GLN A 1 77 ? 2.385 -4.535 1.312 1 97.94 77 GLN A CA 1
ATOM 565 C C . GLN A 1 77 ? 3.697 -3.758 1.256 1 97.94 77 GLN A C 1
ATOM 567 O O . GLN A 1 77 ? 4.328 -3.672 0.201 1 97.94 77 GLN A O 1
ATOM 572 N N . THR A 1 78 ? 4.051 -3.078 2.348 1 96.81 78 THR A N 1
ATOM 573 C CA . THR A 1 78 ? 5.348 -2.449 2.572 1 96.81 78 THR A CA 1
ATOM 574 C C . THR A 1 78 ? 6.004 -2.998 3.836 1 96.81 78 THR A C 1
ATOM 576 O O . THR A 1 78 ? 5.484 -3.922 4.461 1 96.81 78 THR A O 1
ATOM 579 N N . GLY A 1 79 ? 7.219 -2.475 4.117 1 95.56 79 GLY A N 1
ATOM 580 C CA . GLY A 1 79 ? 7.832 -2.824 5.391 1 95.56 79 GLY A CA 1
ATOM 581 C C . GLY A 1 79 ? 7.047 -2.326 6.59 1 95.56 79 GLY A C 1
ATOM 582 O O . GLY A 1 79 ? 7.301 -2.744 7.719 1 95.56 79 GLY A O 1
ATOM 583 N N . ASP A 1 80 ? 5.91 -1.524 6.355 1 98.25 80 ASP A N 1
ATOM 584 C CA . ASP A 1 80 ? 5.211 -0.852 7.441 1 98.25 80 ASP A CA 1
ATOM 585 C C . ASP A 1 80 ? 3.764 -1.333 7.543 1 98.25 80 ASP A C 1
ATOM 587 O O . ASP A 1 80 ? 3.125 -1.182 8.586 1 98.25 80 ASP A O 1
ATOM 591 N N . ILE A 1 81 ? 3.209 -1.896 6.449 1 98.56 81 ILE A N 1
ATOM 592 C CA . ILE A 1 81 ? 1.781 -2.191 6.449 1 98.56 81 ILE A CA 1
ATOM 593 C C . ILE A 1 81 ? 1.476 -3.262 5.406 1 98.56 81 ILE A C 1
ATOM 595 O O . ILE A 1 81 ? 2.088 -3.285 4.336 1 98.56 81 ILE A O 1
ATOM 599 N N . VAL A 1 82 ? 0.669 -4.219 5.742 1 98.38 82 VAL A N 1
ATOM 600 C CA . VAL A 1 82 ? -0.06 -5.094 4.828 1 98.38 82 VAL A CA 1
ATOM 601 C C . VAL A 1 82 ? -1.519 -4.652 4.742 1 98.38 82 VAL A C 1
ATOM 603 O O . VAL A 1 82 ? -2.305 -4.902 5.66 1 98.38 82 VAL A O 1
ATOM 606 N N . LEU A 1 83 ? -1.925 -3.922 3.715 1 98.81 83 LEU A N 1
ATOM 607 C CA . LEU A 1 83 ? -3.305 -3.496 3.52 1 98.81 83 LEU A CA 1
ATOM 608 C C . LEU A 1 83 ? -4.078 -4.52 2.693 1 98.81 83 LEU A C 1
ATOM 610 O O . LEU A 1 83 ? -3.627 -4.926 1.619 1 98.81 83 LEU A O 1
ATOM 614 N N . GLU A 1 84 ? -5.168 -4.965 3.207 1 98.75 84 GLU A N 1
ATOM 615 C CA . GLU A 1 84 ? -6.023 -5.969 2.58 1 98.75 84 GLU A CA 1
ATOM 616 C C . GLU A 1 84 ? -7.391 -5.387 2.232 1 98.75 84 GLU A C 1
ATOM 618 O O . GLU A 1 84 ? -8.141 -4.977 3.121 1 98.75 84 GLU A O 1
ATOM 623 N N . VAL A 1 85 ? -7.75 -5.387 0.988 1 98.75 85 VAL A N 1
ATOM 624 C CA . VAL A 1 85 ? -8.961 -4.711 0.537 1 98.75 85 VAL A CA 1
ATOM 625 C C . VAL A 1 85 ? -9.805 -5.668 -0.301 1 98.75 85 VAL A C 1
ATOM 627 O O . VAL A 1 85 ? -9.492 -5.93 -1.464 1 98.75 85 VAL A O 1
ATOM 630 N N . PRO A 1 86 ? -10.852 -6.199 0.27 1 98.44 86 PRO A N 1
ATOM 631 C CA . PRO A 1 86 ? -11.805 -6.941 -0.561 1 98.44 86 PRO A CA 1
ATOM 632 C C . PRO A 1 86 ? -12.594 -6.035 -1.507 1 98.44 86 PRO A C 1
ATOM 634 O O . PRO A 1 86 ? -12.961 -4.918 -1.136 1 98.44 86 PRO A O 1
ATOM 637 N N . GLY A 1 87 ? -12.75 -6.426 -2.725 1 98.12 87 GLY A N 1
ATOM 638 C CA . GLY A 1 87 ? -13.547 -5.656 -3.668 1 98.12 87 GLY A CA 1
ATOM 639 C C . GLY A 1 87 ? -13.469 -6.188 -5.086 1 98.12 87 GLY A C 1
ATOM 640 O O . GLY A 1 87 ? -12.703 -7.109 -5.371 1 98.12 87 GLY A O 1
ATOM 641 N N . HIS A 1 88 ? -14.344 -5.633 -5.902 1 98.38 88 HIS A N 1
ATOM 642 C CA . HIS A 1 88 ? -14.289 -5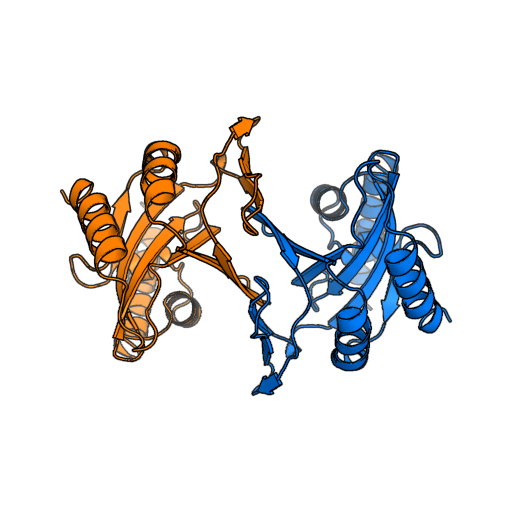.91 -7.332 1 98.38 88 HIS A CA 1
ATOM 643 C C . HIS A 1 88 ? -13.25 -5.027 -8.023 1 98.38 88 HIS A C 1
ATOM 645 O O . HIS A 1 88 ? -13.086 -3.859 -7.664 1 98.38 88 HIS A O 1
ATOM 651 N N . LEU A 1 89 ? -12.578 -5.633 -8.984 1 98.56 89 LEU A N 1
ATOM 652 C CA . LEU A 1 89 ? -11.641 -4.824 -9.75 1 9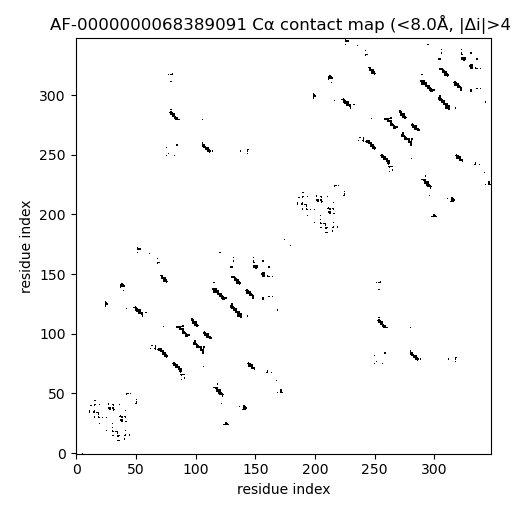8.56 89 LEU A CA 1
ATOM 653 C C . LEU A 1 89 ? -12.383 -3.9 -10.719 1 98.56 89 LEU A C 1
ATOM 655 O O . LEU A 1 89 ? -13.211 -4.355 -11.508 1 98.56 89 LEU A O 1
ATOM 659 N N . PRO A 1 90 ? -12.086 -2.629 -10.617 1 97.94 90 PRO A N 1
ATOM 660 C CA . PRO A 1 90 ? -12.727 -1.687 -11.539 1 97.94 90 PRO A CA 1
ATOM 661 C C . PRO A 1 90 ? -12.086 -1.692 -12.922 1 97.94 90 PRO A C 1
ATOM 663 O O . PRO A 1 90 ? -11 -2.256 -13.102 1 97.94 90 PRO A O 1
ATOM 666 N N . GLU A 1 91 ? -12.852 -1.034 -13.797 1 96.75 91 GLU A N 1
ATOM 667 C CA . GLU A 1 91 ? -12.219 -0.739 -15.078 1 96.75 91 GLU A CA 1
ATOM 668 C C . GLU A 1 91 ? -11.086 0.273 -14.914 1 96.75 91 GLU A C 1
ATOM 670 O O . GLU A 1 91 ? -11.172 1.178 -14.078 1 96.75 91 GLU A O 1
ATOM 675 N N . GLY A 1 92 ? -10.031 0.083 -15.672 1 96.81 92 GLY A N 1
ATOM 676 C CA . GLY A 1 92 ? -8.906 1.002 -15.602 1 96.81 92 GLY A CA 1
ATOM 677 C C . GLY A 1 92 ? -8.688 1.779 -16.891 1 96.81 92 GLY A C 1
ATOM 678 O O . GLY A 1 92 ? -9.172 1.384 -17.953 1 96.81 92 GLY A O 1
ATOM 679 N N . THR A 1 93 ? -8.047 2.957 -16.703 1 97.5 93 THR A N 1
ATOM 680 C CA . THR A 1 93 ? -7.629 3.773 -17.828 1 97.5 93 THR A CA 1
ATOM 681 C C . THR A 1 93 ? -6.141 4.098 -17.75 1 97.5 93 THR A C 1
ATOM 683 O O . THR A 1 93 ? -5.613 4.352 -16.672 1 97.5 93 THR A O 1
ATOM 686 N N . GLU A 1 94 ? -5.582 4.082 -18.969 1 97 94 GLU A N 1
ATOM 687 C CA . GLU A 1 94 ? -4.145 4.34 -19 1 97 94 GLU A CA 1
ATOM 688 C C . GLU A 1 94 ? -3.852 5.77 -19.438 1 97 94 GLU A C 1
ATOM 690 O O . GLU A 1 94 ? -4.496 6.289 -20.359 1 97 94 GLU A O 1
ATOM 695 N N . SER A 1 95 ? -2.965 6.414 -18.641 1 96.19 95 SER A N 1
ATOM 696 C CA . SER A 1 95 ? -2.475 7.742 -19 1 96.19 95 SER A CA 1
ATOM 697 C C . SER A 1 95 ? -1.064 7.973 -18.469 1 96.19 95 SER A C 1
ATOM 699 O O . SER A 1 95 ? -0.82 7.848 -17.266 1 96.19 95 SER A O 1
ATOM 701 N N . HIS A 1 96 ? -0.096 8.258 -19.406 1 95.5 96 HIS A N 1
ATOM 702 C CA . HIS A 1 96 ? 1.267 8.641 -19.062 1 95.5 96 HIS A CA 1
ATOM 703 C C . HIS A 1 96 ? 1.937 7.566 -18.203 1 95.5 96 HIS A C 1
ATOM 705 O O . HIS A 1 96 ? 2.539 7.875 -17.172 1 95.5 96 HIS A O 1
ATOM 711 N N . GLY A 1 97 ? 1.648 6.297 -18.484 1 96.69 97 GLY A N 1
ATOM 712 C CA . GLY A 1 97 ? 2.33 5.191 -17.828 1 96.69 97 GLY A CA 1
ATOM 713 C C . GLY A 1 97 ? 1.619 4.703 -16.578 1 96.69 97 GLY A C 1
ATOM 714 O O . GLY A 1 97 ? 2.041 3.723 -15.961 1 96.69 97 GLY A O 1
ATOM 715 N N . TRP A 1 98 ? 0.585 5.414 -16.266 1 97.94 98 TRP A N 1
ATOM 716 C CA . TRP A 1 98 ? -0.208 5.027 -15.109 1 97.94 98 TRP A CA 1
ATOM 717 C C . TRP A 1 98 ? -1.491 4.324 -15.531 1 97.94 98 TRP A C 1
ATOM 719 O O . TRP A 1 98 ? -2.037 4.605 -16.609 1 97.94 98 TRP A O 1
ATOM 729 N N . PHE A 1 99 ? -1.884 3.342 -14.781 1 98.69 99 PHE A N 1
ATOM 730 C CA . PHE A 1 99 ? -3.178 2.674 -14.852 1 98.69 99 PHE A CA 1
ATOM 731 C C . PHE A 1 99 ? -4.086 3.123 -13.719 1 98.69 99 PHE A C 1
ATOM 733 O O . PHE A 1 99 ? -3.895 2.717 -12.57 1 98.69 99 PHE A O 1
ATOM 740 N N . ASN A 1 100 ? -5.07 3.973 -14.094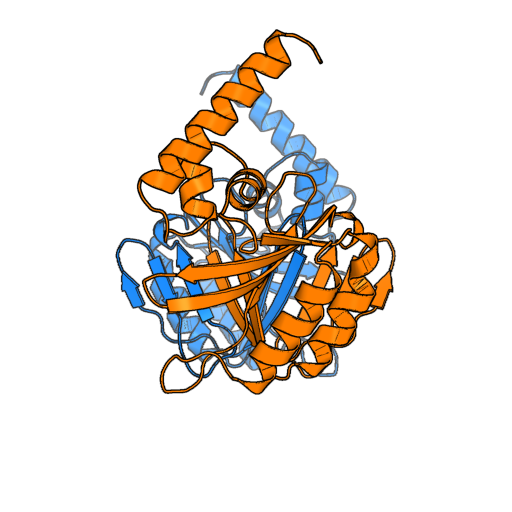 1 98.5 100 ASN A N 1
ATOM 741 C CA . ASN A 1 100 ? -5.941 4.605 -13.109 1 98.5 100 ASN A CA 1
ATOM 742 C C . ASN A 1 100 ? -7.223 3.803 -12.898 1 98.5 100 ASN A C 1
ATOM 744 O O . ASN A 1 100 ? -7.891 3.422 -13.859 1 98.5 100 ASN A O 1
ATOM 748 N N . ILE A 1 101 ? -7.516 3.504 -11.648 1 98.19 101 ILE A N 1
ATOM 749 C CA . ILE A 1 101 ? -8.688 2.686 -11.359 1 98.19 101 ILE A CA 1
ATOM 750 C C . ILE A 1 101 ? -9.625 3.441 -10.422 1 98.19 101 ILE A C 1
ATOM 752 O O . ILE A 1 101 ? -9.211 3.898 -9.352 1 98.19 101 ILE A O 1
ATOM 756 N N . HIS A 1 102 ? -10.828 3.613 -10.883 1 94.06 102 HIS A N 1
ATOM 757 C CA . HIS A 1 102 ? -11.906 4.258 -10.141 1 94.06 102 HIS A CA 1
ATOM 758 C C . HIS A 1 102 ? -13.242 3.572 -10.406 1 94.06 102 HIS A C 1
ATOM 760 O O . HIS A 1 102 ? -13.43 2.953 -11.453 1 94.06 102 HIS A O 1
ATOM 766 N N . GLY A 1 103 ? -14.18 3.67 -9.461 1 90.69 103 GLY A N 1
ATOM 767 C CA . GLY A 1 103 ? -15.508 3.092 -9.617 1 90.69 103 GLY A CA 1
ATOM 768 C C . GLY A 1 103 ? -16.203 2.832 -8.297 1 90.69 103 GLY A C 1
ATOM 769 O O . GLY A 1 103 ? -15.961 3.527 -7.312 1 90.69 103 GLY A O 1
ATOM 770 N N . ASP A 1 104 ? -17.156 1.879 -8.398 1 92.31 104 ASP A N 1
ATOM 771 C CA . ASP A 1 104 ? -17.984 1.595 -7.23 1 92.31 104 ASP A CA 1
ATOM 772 C C . ASP A 1 104 ? -17.312 0.582 -6.309 1 92.31 104 ASP A C 1
ATOM 774 O O . ASP A 1 104 ? -17.875 0.196 -5.285 1 92.31 104 ASP A O 1
ATOM 778 N N . SER A 1 105 ? -16.156 0.256 -6.441 1 97.06 105 SER A N 1
ATOM 779 C CA . SER A 1 105 ? -15.383 -0.653 -5.609 1 97.06 105 SER A CA 1
ATOM 780 C C . SER A 1 105 ? -14.5 0.114 -4.629 1 97.06 105 SER A C 1
ATOM 782 O O . SER A 1 105 ? -14.047 1.221 -4.926 1 97.06 105 SER A O 1
ATOM 784 N N . PRO A 1 106 ? -14.289 -0.454 -3.396 1 98.06 106 PRO A N 1
ATOM 785 C CA . PRO A 1 106 ? -13.352 0.217 -2.49 1 98.06 106 PRO A CA 1
ATOM 786 C C . PRO A 1 106 ? -11.922 0.221 -3.021 1 98.06 106 PRO A C 1
ATOM 788 O O . PRO A 1 106 ? -11.047 0.879 -2.449 1 98.06 106 PRO A O 1
ATOM 791 N N . ILE A 1 107 ? -11.695 -0.55 -4.023 1 98.5 107 ILE A N 1
ATOM 792 C CA . ILE A 1 107 ? -10.375 -0.57 -4.652 1 98.5 107 ILE A CA 1
ATOM 793 C C . ILE A 1 107 ? -10.273 0.574 -5.66 1 98.5 107 ILE A C 1
ATOM 795 O O . ILE A 1 107 ? -10.953 0.57 -6.688 1 98.5 107 ILE A O 1
ATOM 799 N N . GLY A 1 108 ? -9.492 1.591 -5.32 1 98.56 108 GLY A N 1
ATOM 800 C CA . GLY A 1 108 ? -9.258 2.734 -6.191 1 98.56 108 GLY A CA 1
ATOM 801 C C . GLY A 1 108 ? -7.84 3.266 -6.117 1 98.56 108 GLY A C 1
ATOM 802 O O . GLY A 1 108 ? -7.059 2.848 -5.262 1 98.56 108 GLY A O 1
ATOM 803 N N . GLY A 1 109 ? -7.5 4.098 -7.078 1 98.38 109 GLY A N 1
ATOM 804 C CA . GLY A 1 109 ? -6.188 4.73 -7.055 1 98.38 109 GLY A CA 1
ATOM 805 C C . GLY A 1 109 ? -5.465 4.648 -8.383 1 98.38 109 GLY A C 1
ATOM 806 O O . GLY A 1 109 ? -6.078 4.793 -9.445 1 98.38 109 GLY A O 1
ATOM 807 N N . HIS A 1 110 ? -4.098 4.582 -8.266 1 98.62 110 HIS A N 1
ATOM 808 C CA . HIS A 1 110 ? -3.236 4.645 -9.445 1 98.62 110 HIS A CA 1
ATOM 809 C C . HIS A 1 110 ? -2.127 3.602 -9.367 1 98.62 110 HIS A C 1
ATOM 811 O O . HIS A 1 110 ? -1.438 3.49 -8.352 1 98.62 110 HIS A O 1
ATOM 817 N N . ILE A 1 111 ? -1.983 2.885 -10.422 1 98.81 111 ILE A N 1
ATOM 818 C CA . ILE A 1 111 ? -0.917 1.896 -10.547 1 98.81 111 ILE A CA 1
ATOM 819 C C . ILE A 1 111 ? 0.082 2.348 -11.609 1 98.81 111 ILE A C 1
ATOM 821 O O . ILE A 1 111 ? -0.305 2.686 -12.734 1 98.81 111 ILE A O 1
ATOM 825 N N . LYS A 1 112 ? 1.342 2.406 -11.242 1 98.56 112 LYS A N 1
ATOM 826 C CA . LYS A 1 112 ? 2.371 2.707 -12.234 1 98.56 112 LYS A CA 1
ATOM 827 C C . LYS A 1 112 ? 2.623 1.511 -13.141 1 98.56 112 LYS A C 1
ATOM 829 O O . LYS A 1 112 ? 3.631 0.814 -13 1 98.56 112 LYS A O 1
ATOM 834 N N . LYS A 1 113 ? 1.829 1.37 -14.094 1 98.62 113 LYS A N 1
ATOM 835 C CA . LYS A 1 113 ? 1.852 0.219 -15 1 98.62 113 LYS A CA 1
ATOM 836 C C . LYS A 1 113 ? 3.217 0.068 -15.664 1 98.62 113 LYS A C 1
ATOM 838 O O . LYS A 1 113 ? 3.688 -1.051 -15.875 1 98.62 113 LYS A O 1
ATOM 843 N N . ASP A 1 114 ? 3.902 1.161 -15.953 1 98.44 114 ASP A N 1
ATOM 844 C CA . ASP A 1 114 ? 5.207 1.13 -16.609 1 98.44 114 ASP A CA 1
ATOM 845 C C . ASP A 1 114 ? 6.246 0.437 -15.727 1 98.44 114 ASP A C 1
ATOM 847 O O . ASP A 1 114 ? 7.309 0.04 -16.203 1 98.44 114 ASP A O 1
ATOM 851 N N . ASN A 1 115 ? 5.969 0.336 -14.477 1 98.69 115 ASN A N 1
ATOM 852 C CA . ASN A 1 115 ? 6.895 -0.327 -13.57 1 98.69 115 ASN A CA 1
ATOM 853 C C . ASN A 1 115 ? 6.684 -1.838 -13.555 1 98.69 115 ASN A C 1
ATOM 855 O O . ASN A 1 115 ? 7.516 -2.582 -13.023 1 98.69 115 ASN A O 1
ATOM 859 N N . CYS A 1 116 ? 5.586 -2.312 -14.094 1 98.81 116 CYS A N 1
ATOM 860 C CA . CYS A 1 116 ? 5.316 -3.746 -14.078 1 98.81 116 CYS A CA 1
ATOM 861 C C . CYS A 1 116 ? 6.234 -4.484 -15.047 1 98.81 116 CYS A C 1
ATOM 863 O O . CYS A 1 116 ? 6.238 -4.199 -16.25 1 98.81 116 CYS A O 1
ATOM 865 N N . ALA A 1 117 ? 6.992 -5.414 -14.547 1 98.75 117 ALA A N 1
ATOM 866 C CA . ALA A 1 117 ? 7.961 -6.141 -15.367 1 98.75 117 ALA A CA 1
ATOM 867 C C . ALA A 1 117 ? 7.453 -7.539 -15.703 1 98.75 117 ALA A C 1
ATOM 869 O O . ALA A 1 117 ? 7.863 -8.125 -16.703 1 98.75 117 ALA A O 1
ATOM 870 N N . ALA A 1 118 ? 6.59 -8.055 -14.883 1 98.69 118 ALA A N 1
ATOM 871 C CA . ALA A 1 118 ? 5.996 -9.375 -15.094 1 98.69 118 ALA A CA 1
ATOM 872 C C . ALA A 1 118 ? 4.773 -9.57 -14.203 1 98.69 118 ALA A C 1
ATOM 874 O O . ALA A 1 118 ? 4.566 -8.828 -13.242 1 98.69 118 ALA A O 1
ATOM 875 N N . ILE A 1 119 ? 3.936 -10.461 -14.516 1 98.88 119 ILE A N 1
ATOM 876 C CA . ILE A 1 119 ? 2.811 -10.906 -13.695 1 98.88 119 ILE A CA 1
ATOM 877 C C . ILE A 1 119 ? 2.965 -12.383 -13.367 1 98.88 119 ILE A C 1
ATOM 879 O O . ILE A 1 119 ? 3.109 -13.219 -14.266 1 98.88 119 ILE A O 1
ATOM 883 N N . THR A 1 120 ? 2.98 -12.703 -12.109 1 98.81 120 THR A N 1
ATOM 884 C CA . THR A 1 120 ? 3.242 -14.078 -11.695 1 98.81 120 THR A CA 1
ATOM 885 C C . THR A 1 120 ? 2.033 -14.672 -10.977 1 98.81 120 THR A C 1
ATOM 887 O O . THR A 1 120 ? 1.565 -14.109 -9.977 1 98.81 120 THR A O 1
ATOM 890 N N . PHE A 1 121 ? 1.498 -15.758 -11.547 1 98.88 121 PHE A N 1
ATOM 891 C CA . PHE A 1 121 ? 0.48 -16.547 -10.867 1 98.88 121 PHE A CA 1
ATOM 892 C C . PHE A 1 121 ? 1.112 -17.469 -9.828 1 98.88 121 PHE A C 1
ATOM 894 O O . PHE A 1 121 ? 1.959 -18.297 -10.164 1 98.88 121 PHE A O 1
ATOM 901 N N . VAL A 1 122 ? 0.735 -17.328 -8.617 1 98.38 122 VAL A N 1
ATOM 902 C CA . VAL A 1 122 ? 1.312 -18.094 -7.52 1 98.38 122 VAL A CA 1
ATOM 903 C C . VAL A 1 122 ? 0.26 -19.031 -6.941 1 98.38 122 VAL A C 1
ATOM 905 O O . VAL A 1 122 ? -0.836 -18.609 -6.574 1 98.38 122 VAL A O 1
ATOM 908 N N . ASP A 1 123 ? 0.519 -20.25 -6.977 1 97.25 123 ASP A N 1
ATOM 909 C CA . ASP A 1 123 ? -0.295 -21.359 -6.477 1 97.25 123 ASP A CA 1
ATOM 910 C C . ASP A 1 123 ? 0.498 -22.234 -5.504 1 97.25 123 ASP A C 1
ATOM 912 O O . ASP A 1 123 ? 1.266 -23.094 -5.926 1 97.25 123 ASP A O 1
ATOM 916 N N . ARG A 1 124 ? 0.301 -22 -4.207 1 93.56 124 ARG A N 1
ATOM 917 C CA . ARG A 1 124 ? 1.143 -22.719 -3.252 1 93.56 124 ARG A CA 1
ATOM 918 C C . ARG A 1 124 ? 0.442 -22.859 -1.905 1 93.56 124 ARG A C 1
ATOM 920 O O . ARG A 1 124 ? -0.562 -22.188 -1.646 1 93.56 124 ARG A O 1
ATOM 927 N N . GLY A 1 125 ? 0.965 -23.797 -1.155 1 88.94 125 GLY A N 1
ATOM 928 C CA . GLY A 1 125 ? 0.485 -23.922 0.211 1 88.94 125 GLY A CA 1
ATOM 929 C C . GLY A 1 125 ? 0.834 -22.734 1.087 1 88.94 125 GLY A C 1
ATOM 930 O O . GLY A 1 125 ? 1.92 -22.172 0.963 1 88.94 125 GLY A O 1
ATOM 931 N N . PHE A 1 126 ? -0.05 -22.422 1.946 1 82.31 126 PHE A N 1
ATOM 932 C CA . PHE A 1 126 ? 0.135 -21.328 2.906 1 82.31 126 PHE A CA 1
ATOM 933 C C . PHE A 1 126 ? -0.49 -21.688 4.25 1 82.31 126 PHE A C 1
ATOM 935 O O . PHE A 1 126 ? -1.716 -21.719 4.383 1 82.31 126 PHE A O 1
ATOM 942 N N . HIS A 1 127 ? 0.378 -21.938 5.219 1 80.81 127 HIS A N 1
ATOM 943 C CA . HIS A 1 127 ? -0.059 -22.344 6.551 1 80.81 127 HIS A CA 1
ATOM 944 C C . HIS A 1 127 ? -1.03 -23.516 6.484 1 80.81 127 HIS A C 1
ATOM 946 O O . HIS A 1 127 ? -2.09 -23.484 7.113 1 80.81 127 HIS A O 1
ATOM 952 N N . GLY A 1 128 ? -0.767 -24.406 5.617 1 84.19 128 GLY A N 1
ATOM 953 C CA . GLY A 1 128 ? -1.493 -25.656 5.555 1 84.19 128 GLY A CA 1
ATOM 954 C C . GLY A 1 128 ? -2.678 -25.625 4.609 1 84.19 128 GLY A C 1
ATOM 955 O O . GLY A 1 128 ? -3.396 -26.609 4.461 1 84.19 128 GLY A O 1
ATOM 956 N N . ARG A 1 129 ? -2.936 -24.5 4.012 1 92.19 129 ARG A N 1
ATOM 957 C CA . ARG A 1 129 ? -4.027 -24.391 3.051 1 92.19 129 ARG A CA 1
ATOM 958 C C . ARG A 1 129 ? -3.527 -23.828 1.721 1 92.19 129 ARG A C 1
ATOM 960 O O . ARG A 1 129 ? -2.615 -23 1.689 1 92.19 129 ARG A O 1
ATOM 967 N N . ARG A 1 130 ? -4.188 -24.312 0.692 1 95.44 130 ARG A N 1
ATOM 968 C CA . ARG A 1 130 ? -3.865 -23.828 -0.644 1 95.44 130 ARG A CA 1
ATOM 969 C C . ARG A 1 130 ? -4.176 -22.344 -0.768 1 95.44 130 ARG A C 1
ATOM 971 O O . ARG A 1 130 ? -5.207 -21.875 -0.286 1 95.44 130 ARG A O 1
ATOM 978 N N . SER A 1 131 ? -3.299 -21.562 -1.347 1 97.19 131 SER A N 1
ATOM 979 C CA . SER A 1 131 ? -3.475 -20.156 -1.648 1 97.19 131 SER A CA 1
ATOM 980 C C . SER A 1 131 ? -3.156 -19.859 -3.109 1 97.19 131 SER A C 1
ATOM 982 O O . SER A 1 131 ? -2.17 -20.359 -3.65 1 97.19 131 SER A O 1
ATOM 984 N N . CYS A 1 132 ? -4.016 -19.141 -3.762 1 98.5 132 CYS A N 1
ATOM 985 C CA . CYS A 1 132 ? -3.838 -18.75 -5.156 1 98.5 132 CYS A CA 1
ATOM 986 C C . CYS A 1 132 ? -3.916 -17.234 -5.316 1 98.5 132 CYS A C 1
ATOM 988 O O . CYS A 1 132 ? -4.863 -16.609 -4.844 1 98.5 132 CYS A O 1
ATOM 990 N N . SER A 1 133 ? -2.902 -16.688 -5.953 1 98.69 133 SER A N 1
ATOM 991 C CA . SER A 1 133 ? -2.842 -15.227 -6.102 1 98.69 133 SER A CA 1
ATOM 992 C C . SER A 1 133 ? -2.127 -14.836 -7.391 1 98.69 133 SER A C 1
ATOM 994 O O . SER A 1 133 ? -1.447 -15.656 -8.008 1 98.69 133 SER A O 1
ATOM 996 N N . VAL A 1 134 ? -2.312 -13.656 -7.82 1 98.94 134 VAL A N 1
ATOM 997 C CA . VAL A 1 134 ? -1.643 -13.023 -8.953 1 98.94 134 VAL A CA 1
ATOM 998 C C . VAL A 1 134 ? -0.783 -11.859 -8.461 1 98.94 134 VAL A C 1
ATOM 1000 O O . VAL A 1 134 ? -1.293 -10.914 -7.852 1 98.94 134 VAL A O 1
ATOM 1003 N N . TRP A 1 135 ? 0.505 -11.977 -8.695 1 98.88 135 TRP A N 1
ATOM 1004 C CA . TRP A 1 135 ? 1.458 -10.961 -8.258 1 98.88 135 TRP A CA 1
ATOM 1005 C C . TRP A 1 135 ? 1.889 -10.086 -9.43 1 98.88 135 TRP A C 1
ATOM 1007 O O . TRP A 1 135 ? 2.395 -10.586 -10.438 1 98.88 135 TRP A O 1
ATOM 1017 N N . PHE A 1 136 ? 1.666 -8.812 -9.336 1 98.94 136 PHE A N 1
ATOM 1018 C CA . PHE A 1 136 ? 2.23 -7.855 -10.289 1 98.94 136 PHE A CA 1
ATOM 1019 C C . PHE A 1 136 ? 3.6 -7.375 -9.82 1 98.94 136 PHE A C 1
ATOM 1021 O O . PHE A 1 136 ? 3.711 -6.703 -8.789 1 98.94 136 PHE A O 1
ATOM 1028 N N . MET A 1 137 ? 4.629 -7.719 -10.633 1 98.88 137 MET A N 1
ATOM 1029 C CA . MET A 1 137 ? 6.016 -7.605 -10.18 1 98.88 137 MET A CA 1
ATOM 1030 C C . MET A 1 137 ? 6.707 -6.418 -10.844 1 98.88 137 MET A C 1
ATOM 1032 O O . MET A 1 137 ? 6.508 -6.16 -12.031 1 98.88 137 MET A O 1
ATOM 1036 N N . ASN A 1 138 ? 7.496 -5.734 -10.07 1 98.81 138 ASN A N 1
ATOM 1037 C CA . ASN A 1 138 ? 8.312 -4.68 -10.664 1 98.81 138 ASN A CA 1
ATOM 1038 C C . ASN A 1 138 ? 9.68 -5.207 -11.102 1 98.81 138 ASN A C 1
ATOM 1040 O O . ASN A 1 138 ? 9.984 -6.387 -10.914 1 98.81 138 ASN A O 1
ATOM 1044 N N . ALA A 1 139 ? 10.5 -4.355 -11.664 1 98.25 139 ALA A N 1
ATOM 1045 C CA . ALA A 1 139 ? 11.766 -4.75 -12.266 1 98.25 139 ALA A CA 1
ATOM 1046 C C . ALA A 1 139 ? 12.773 -5.172 -11.195 1 98.25 139 ALA A C 1
ATOM 1048 O O . ALA A 1 139 ? 13.695 -5.941 -11.469 1 98.25 139 ALA A O 1
ATOM 1049 N N . ALA A 1 140 ? 12.594 -4.691 -9.969 1 97.75 140 ALA A N 1
ATOM 1050 C CA . ALA A 1 140 ? 13.5 -5.027 -8.875 1 97.75 140 ALA A CA 1
ATOM 1051 C C . ALA A 1 140 ? 13.18 -6.402 -8.289 1 97.75 140 ALA A C 1
ATOM 1053 O O . ALA A 1 140 ? 13.906 -6.902 -7.43 1 97.75 140 ALA A O 1
ATOM 1054 N N . GLY A 1 141 ? 12.062 -6.98 -8.688 1 98.19 141 GLY A N 1
ATOM 1055 C CA . GLY A 1 141 ? 11.703 -8.32 -8.258 1 98.19 141 GLY A CA 1
ATOM 1056 C C . GLY A 1 141 ? 10.758 -8.336 -7.07 1 98.19 141 GLY A C 1
ATOM 1057 O O . GLY A 1 141 ? 10.586 -9.367 -6.418 1 98.19 141 GLY A O 1
ATOM 1058 N N . GLY A 1 142 ? 10.211 -7.215 -6.758 1 98.31 142 GLY A N 1
ATOM 1059 C CA . GLY A 1 142 ? 9.195 -7.121 -5.715 1 98.31 142 GLY A CA 1
ATOM 1060 C C . GLY A 1 142 ? 7.781 -7.059 -6.266 1 98.31 142 GLY A C 1
ATOM 1061 O O . GLY A 1 142 ? 7.578 -6.75 -7.438 1 98.31 142 GLY A O 1
ATOM 1062 N N . ALA A 1 143 ? 6.84 -7.371 -5.414 1 98.69 143 ALA A N 1
ATOM 1063 C CA . ALA A 1 143 ? 5.434 -7.234 -5.781 1 98.69 143 ALA A CA 1
ATOM 1064 C C . ALA A 1 143 ? 4.973 -5.785 -5.664 1 98.69 143 ALA A C 1
ATOM 1066 O O . ALA A 1 143 ? 5.082 -5.176 -4.598 1 98.69 143 ALA A O 1
ATOM 1067 N N . MET A 1 144 ? 4.48 -5.246 -6.797 1 98.88 144 MET A N 1
ATOM 1068 C CA . MET A 1 144 ? 3.773 -3.971 -6.727 1 98.88 144 MET A CA 1
ATOM 1069 C C . MET A 1 144 ? 2.504 -4.098 -5.887 1 98.88 144 MET A C 1
ATOM 1071 O O . MET A 1 144 ? 2.215 -3.238 -5.059 1 98.88 144 MET A O 1
ATOM 1075 N N . PHE A 1 145 ? 1.79 -5.121 -6.07 1 98.88 145 PHE A N 1
ATOM 1076 C CA . PHE A 1 145 ? 0.602 -5.551 -5.344 1 98.88 145 PHE A CA 1
ATOM 1077 C C . PHE A 1 145 ? 0.217 -6.977 -5.723 1 98.88 145 PHE A C 1
ATOM 1079 O O . PHE A 1 145 ? 0.798 -7.559 -6.641 1 98.88 145 PHE A O 1
ATOM 1086 N N . LYS A 1 146 ? -0.71 -7.52 -4.969 1 98.88 146 LYS A N 1
ATOM 1087 C CA . LYS A 1 146 ? -1.164 -8.891 -5.172 1 98.88 146 LYS A CA 1
ATOM 1088 C C . LYS A 1 146 ? -2.688 -8.977 -5.164 1 98.88 146 LYS A C 1
ATOM 1090 O O . LYS A 1 146 ? -3.352 -8.211 -4.461 1 98.88 146 LYS A O 1
ATOM 1095 N N . ILE A 1 147 ? -3.203 -9.891 -5.926 1 98.88 147 ILE A N 1
ATOM 1096 C CA . ILE A 1 147 ? -4.633 -10.188 -5.957 1 98.88 147 ILE A CA 1
ATOM 1097 C C . ILE A 1 147 ? -4.871 -11.641 -5.574 1 98.88 147 ILE A C 1
ATOM 1099 O O . ILE A 1 147 ? -4.375 -12.555 -6.238 1 98.88 147 ILE A O 1
ATOM 1103 N N . PHE A 1 148 ? -5.645 -11.875 -4.57 1 98.75 148 PHE A N 1
ATOM 1104 C CA . PHE A 1 148 ? -5.855 -13.211 -4.043 1 98.75 148 PHE A CA 1
ATOM 1105 C C . PHE A 1 148 ? -7.25 -13.719 -4.391 1 98.75 148 PHE A C 1
ATOM 1107 O O . PHE A 1 148 ? -8.219 -12.969 -4.336 1 98.75 148 PHE A O 1
ATOM 1114 N N . VAL A 1 149 ? -7.324 -14.984 -4.715 1 98.75 149 VAL A N 1
ATOM 1115 C CA . VAL A 1 149 ? -8.594 -15.703 -4.738 1 98.75 149 VAL A CA 1
ATOM 1116 C C . VAL A 1 149 ? -9.195 -15.742 -3.336 1 98.75 149 VAL A C 1
ATOM 1118 O O . VAL A 1 149 ? -8.484 -16 -2.359 1 98.75 149 VAL A O 1
ATOM 1121 N N . ARG A 1 150 ? -10.469 -15.477 -3.246 1 98.38 150 ARG A N 1
ATOM 1122 C CA . ARG A 1 150 ? -11.141 -15.367 -1.956 1 98.38 150 ARG A CA 1
ATOM 1123 C C . ARG A 1 150 ? -11.453 -16.75 -1.381 1 98.38 150 ARG A C 1
ATOM 1125 O O . ARG A 1 150 ? -11.383 -17.75 -2.09 1 98.38 150 ARG A O 1
ATOM 1132 N N . ARG A 1 151 ? -11.742 -16.688 -0.122 1 97.38 151 ARG A N 1
ATOM 1133 C CA . ARG A 1 151 ? -12.164 -17.875 0.6 1 97.38 151 ARG A CA 1
ATOM 1134 C C . ARG A 1 151 ? -13.609 -17.75 1.075 1 97.38 151 ARG A C 1
ATOM 1136 O O . ARG A 1 151 ? -14.094 -16.641 1.31 1 97.38 151 ARG A O 1
ATOM 1143 N N . ASP A 1 152 ? -14.211 -18.891 1.259 1 95.94 152 ASP A N 1
ATOM 1144 C CA . ASP A 1 152 ? -15.562 -18.922 1.801 1 95.94 152 ASP A CA 1
ATOM 1145 C C . ASP A 1 152 ? -15.547 -19.031 3.324 1 95.94 152 ASP A C 1
ATOM 1147 O O . ASP A 1 152 ? -14.492 -18.875 3.949 1 95.94 152 ASP A O 1
ATOM 1151 N N . GLU A 1 153 ? -16.656 -19.188 3.951 1 93.69 153 GLU A N 1
ATOM 1152 C CA . GLU A 1 153 ? -16.812 -19.219 5.402 1 93.69 153 GLU A CA 1
ATOM 1153 C C . GLU A 1 153 ? -16.047 -20.391 6.008 1 93.69 153 GLU A C 1
ATOM 1155 O O . GLU A 1 153 ? -15.695 -20.375 7.188 1 93.69 153 GLU A O 1
ATOM 1160 N N . ASN A 1 154 ? -15.797 -21.438 5.203 1 94 154 ASN A N 1
ATOM 1161 C CA . ASN A 1 154 ? -15.055 -22.609 5.656 1 94 154 ASN A CA 1
ATOM 1162 C C . ASN A 1 154 ? -13.562 -22.469 5.379 1 94 154 ASN A C 1
ATOM 1164 O O . ASN A 1 154 ? -12.812 -23.453 5.469 1 94 154 ASN A O 1
ATOM 1168 N N . LYS A 1 155 ? -13.18 -21.312 4.91 1 94 155 LYS A N 1
ATOM 1169 C CA . LYS A 1 155 ? -11.789 -20.984 4.621 1 94 155 LYS A CA 1
ATOM 1170 C C . LYS A 1 155 ? -11.289 -21.75 3.4 1 94 155 LYS A C 1
ATOM 1172 O O . LYS A 1 155 ? -10.086 -22 3.268 1 94 155 LYS A O 1
ATOM 1177 N N . GLU A 1 156 ? -12.219 -22.203 2.635 1 96.19 156 GLU A N 1
ATOM 1178 C CA . GLU A 1 156 ? -11.867 -22.828 1.362 1 96.19 156 GLU A CA 1
ATOM 1179 C C . GLU A 1 156 ? -11.93 -21.828 0.219 1 96.19 156 GLU A C 1
ATOM 1181 O O . GLU A 1 156 ? -12.773 -20.922 0.215 1 96.19 156 GLU A O 1
ATOM 1186 N N . LEU A 1 157 ? -11.062 -22.031 -0.729 1 98.12 157 LEU A N 1
ATOM 1187 C CA . LEU A 1 157 ? -11.07 -21.156 -1.886 1 98.12 157 LEU A CA 1
ATOM 1188 C C . LEU A 1 157 ? -12.414 -21.219 -2.607 1 98.12 157 LEU A C 1
ATOM 1190 O O . LEU A 1 157 ? -12.992 -22.297 -2.764 1 98.12 157 LEU A O 1
ATOM 1194 N N . LEU A 1 158 ? -12.938 -20.062 -3.01 1 98.31 158 LEU A N 1
ATOM 1195 C CA . LEU A 1 158 ? -14.172 -20.031 -3.785 1 98.31 158 LEU A CA 1
ATOM 1196 C C . LEU A 1 158 ? -14.016 -20.766 -5.105 1 98.31 158 LEU A C 1
ATOM 1198 O O . LEU A 1 158 ? -13.219 -20.359 -5.961 1 98.31 158 LEU A O 1
ATOM 1202 N N . ALA A 1 159 ? -14.773 -21.797 -5.344 1 97.44 159 ALA A N 1
ATOM 1203 C CA . ALA A 1 159 ? -14.586 -22.734 -6.445 1 97.44 159 ALA A CA 1
ATOM 1204 C C . ALA A 1 159 ? -14.648 -22.031 -7.793 1 97.44 159 ALA A C 1
ATOM 1206 O O . ALA A 1 159 ? -13.812 -22.281 -8.672 1 97.44 159 ALA A O 1
ATOM 1207 N N . GLY A 1 160 ? -15.68 -21.188 -8.016 1 98.06 160 GLY A N 1
ATOM 1208 C CA . GLY A 1 160 ? -15.812 -20.484 -9.281 1 98.06 160 GLY A CA 1
ATOM 1209 C C . GLY A 1 160 ? -14.633 -19.578 -9.57 1 98.06 160 GLY A C 1
ATOM 1210 O O . GLY A 1 160 ? -14.117 -19.547 -10.695 1 98.06 160 GLY A O 1
ATOM 1211 N N . GLN A 1 161 ? -14.227 -18.859 -8.57 1 98.69 161 GLN A N 1
ATOM 1212 C CA . GLN A 1 161 ? -13.094 -17.953 -8.703 1 98.69 161 GLN A CA 1
ATOM 1213 C C . GLN A 1 161 ? -11.797 -18.734 -8.914 1 98.69 161 GLN A C 1
ATOM 1215 O O . GLN A 1 161 ? -10.953 -18.328 -9.727 1 98.69 161 GLN A O 1
ATOM 1220 N N . LEU A 1 162 ? -11.641 -19.797 -8.219 1 98.56 162 LEU A N 1
ATOM 1221 C CA . LEU A 1 162 ? -10.469 -20.672 -8.359 1 98.56 162 LEU A CA 1
ATOM 1222 C C . LEU A 1 162 ? -10.367 -21.219 -9.773 1 98.56 162 LEU A C 1
ATOM 1224 O O . LEU A 1 162 ? -9.281 -21.25 -10.359 1 98.56 162 LEU A O 1
ATOM 1228 N N . ALA A 1 163 ? -11.43 -21.625 -10.32 1 98.69 163 ALA A N 1
ATOM 1229 C CA . ALA A 1 163 ? -11.445 -22.156 -11.68 1 98.69 163 ALA A CA 1
ATOM 1230 C C . ALA A 1 163 ? -10.977 -21.109 -12.688 1 98.69 163 ALA A C 1
ATOM 1232 O O . ALA A 1 163 ? -10.227 -21.422 -13.617 1 98.69 163 ALA A O 1
ATOM 1233 N N . LYS A 1 164 ? -11.391 -19.906 -12.508 1 98.69 164 LYS A N 1
ATOM 1234 C CA . LYS A 1 164 ? -10.984 -18.812 -13.398 1 98.69 164 LYS A CA 1
ATOM 1235 C C . LYS A 1 164 ? -9.5 -18.516 -13.258 1 98.69 164 LYS A C 1
ATOM 1237 O O . LYS A 1 164 ? -8.812 -18.297 -14.258 1 98.69 164 LYS A O 1
ATOM 1242 N N . PHE A 1 165 ? -9.016 -18.547 -12.031 1 98.88 165 PHE A N 1
ATOM 1243 C CA . PHE A 1 165 ? -7.586 -18.391 -11.766 1 98.88 165 PHE A CA 1
ATOM 1244 C C . PHE A 1 165 ? -6.785 -19.469 -12.5 1 98.88 165 PHE A C 1
ATOM 1246 O O . PHE A 1 165 ? -5.82 -19.156 -13.203 1 98.88 165 PHE A O 1
ATOM 1253 N N . GLU A 1 166 ? -7.172 -20.672 -12.305 1 98.44 166 GLU A N 1
ATOM 1254 C CA . GLU A 1 166 ? -6.449 -21.797 -12.898 1 98.44 166 GLU A CA 1
ATOM 1255 C C . GLU A 1 166 ? -6.48 -21.719 -14.422 1 98.44 166 GLU A C 1
ATOM 1257 O O . GLU A 1 166 ? -5.469 -21.984 -15.086 1 98.44 166 GLU A O 1
ATOM 1262 N N . GLU A 1 167 ? -7.641 -21.375 -14.953 1 98.38 167 GLU A N 1
ATOM 1263 C CA . GLU A 1 167 ? -7.758 -21.234 -16.406 1 98.38 167 GLU A CA 1
ATOM 1264 C C . GLU A 1 167 ? -6.824 -20.156 -16.938 1 98.38 167 GLU A C 1
ATOM 1266 O O . GLU A 1 167 ? -6.102 -20.391 -17.906 1 98.38 167 GLU A O 1
ATOM 1271 N N . LEU A 1 168 ? -6.844 -19.031 -16.297 1 98.5 168 LEU A N 1
ATOM 1272 C CA . LEU A 1 168 ? -5.988 -17.922 -16.719 1 98.5 168 LEU A CA 1
ATOM 1273 C C . LEU A 1 168 ? -4.516 -18.297 -16.594 1 98.5 168 LEU A C 1
ATOM 1275 O O . LEU A 1 168 ? -3.738 -18.109 -17.531 1 98.5 168 LEU A O 1
ATOM 1279 N N . ARG A 1 169 ? -4.133 -18.828 -15.445 1 98.25 169 ARG A N 1
ATOM 1280 C CA . ARG A 1 169 ? -2.768 -19.281 -15.203 1 98.25 169 ARG A CA 1
ATOM 1281 C C . ARG A 1 169 ? -2.322 -20.266 -16.266 1 98.25 169 ARG A C 1
ATOM 1283 O O . ARG A 1 169 ? -1.223 -20.156 -16.812 1 98.25 169 ARG A O 1
ATOM 1290 N N . ASP A 1 170 ? -3.154 -21.234 -16.594 1 97.44 170 ASP A N 1
ATOM 1291 C CA . ASP A 1 170 ? -2.801 -22.312 -17.5 1 97.44 170 ASP A CA 1
ATOM 1292 C C . ASP A 1 170 ? -2.613 -21.797 -18.922 1 97.44 170 ASP A C 1
ATOM 1294 O O . ASP A 1 170 ? -1.963 -22.453 -19.75 1 97.44 170 ASP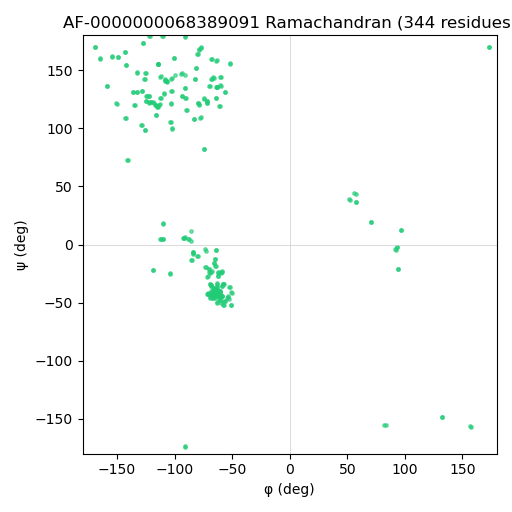 A O 1
ATOM 1298 N N . GLY A 1 171 ? -3.25 -20.672 -19.156 1 97.06 171 GLY A N 1
ATOM 1299 C CA . GLY A 1 171 ? -3.039 -20.047 -20.453 1 97.06 171 GLY A CA 1
ATOM 1300 C C . GLY A 1 171 ? -1.614 -19.562 -20.656 1 97.06 171 GLY A C 1
ATOM 1301 O O . GLY A 1 171 ? -1.208 -19.266 -21.781 1 97.06 171 GLY A O 1
ATOM 1302 N N . PHE A 1 172 ? -0.874 -19.469 -19.594 1 96 172 PHE A N 1
ATOM 1303 C CA . PHE A 1 172 ? 0.499 -18.984 -19.688 1 96 172 PHE A CA 1
ATOM 1304 C C . PHE A 1 172 ? 1.488 -20.109 -19.375 1 96 172 PHE A C 1
ATOM 1306 O O . PHE A 1 172 ? 2.695 -19.875 -19.297 1 96 172 PHE A O 1
ATOM 1313 N N . ARG A 1 173 ? 0.841 -21.281 -19.188 1 88.62 173 ARG A N 1
ATOM 1314 C CA . ARG A 1 173 ? 1.726 -22.422 -18.953 1 88.62 173 ARG A CA 1
ATOM 1315 C C . ARG A 1 173 ? 2.34 -22.906 -20.266 1 88.62 173 ARG A C 1
ATOM 1317 O O . ARG A 1 173 ? 1.696 -22.859 -21.328 1 88.62 173 ARG A O 1
ATOM 1324 N N . GLY A 1 174 ? 3.584 -22.719 -20.516 1 68.25 174 GLY A N 1
ATOM 1325 C CA . GLY A 1 174 ? 4.223 -23.281 -21.703 1 68.25 174 GLY A CA 1
ATOM 1326 C C . GLY A 1 174 ? 3.836 -24.719 -21.969 1 68.25 174 GLY A C 1
ATOM 1327 O O . GLY A 1 174 ? 3.338 -25.406 -21.078 1 68.25 174 GLY A O 1
ATOM 1328 N N . MET B 1 1 ? 27.594 16.719 16.969 1 60.78 1 MET B N 1
ATOM 1329 C CA . MET B 1 1 ? 27.453 16.469 15.531 1 60.78 1 MET B CA 1
ATOM 1330 C C . MET B 1 1 ? 28.656 16.984 14.773 1 60.78 1 MET B C 1
ATOM 1332 O O . MET B 1 1 ? 29.125 18.094 15.023 1 60.78 1 MET B O 1
ATOM 1336 N N . SER B 1 2 ? 29.172 16.156 14.117 1 75.5 2 SER B N 1
ATOM 1337 C CA . SER B 1 2 ? 30.359 16.547 13.352 1 75.5 2 SER B CA 1
ATOM 1338 C C . SER B 1 2 ? 30.031 17.672 12.367 1 75.5 2 SER B C 1
ATOM 1340 O O . SER B 1 2 ? 28.891 17.797 11.93 1 75.5 2 SER B O 1
ATOM 1342 N N . ILE B 1 3 ? 30.984 18.562 12.195 1 73.25 3 ILE B N 1
ATOM 1343 C CA . ILE B 1 3 ? 30.828 19.672 11.25 1 73.25 3 ILE B CA 1
ATOM 1344 C C . ILE B 1 3 ? 30.391 19.125 9.891 1 73.25 3 ILE B C 1
ATOM 1346 O O . ILE B 1 3 ? 29.562 19.734 9.219 1 73.25 3 ILE B O 1
ATOM 1350 N N . ALA B 1 4 ? 30.906 18.062 9.43 1 73.12 4 ALA B N 1
ATOM 1351 C CA . ALA B 1 4 ? 30.531 17.438 8.164 1 73.12 4 ALA B CA 1
ATOM 1352 C C . ALA B 1 4 ? 29.062 17.031 8.18 1 73.12 4 ALA B C 1
ATOM 1354 O O . ALA B 1 4 ? 28.344 17.25 7.199 1 73.12 4 ALA B O 1
ATOM 1355 N N . ALA B 1 5 ? 28.719 16.469 9.258 1 78.19 5 ALA B N 1
ATOM 1356 C CA . ALA B 1 5 ? 27.312 16.078 9.414 1 78.19 5 ALA B CA 1
ATOM 1357 C C . ALA B 1 5 ? 26.406 17.312 9.406 1 78.19 5 ALA B C 1
ATOM 1359 O O . ALA B 1 5 ? 25.312 17.281 8.836 1 78.19 5 ALA B O 1
ATOM 1360 N N . GLN B 1 6 ? 26.844 18.375 9.906 1 73.38 6 GLN B N 1
ATOM 1361 C CA . GLN B 1 6 ? 26.062 19.609 9.914 1 73.38 6 GLN B CA 1
ATOM 1362 C C . GLN B 1 6 ? 25.953 20.203 8.516 1 73.38 6 GLN B C 1
ATOM 1364 O O . GLN B 1 6 ? 24.891 20.688 8.117 1 73.38 6 GLN B O 1
ATOM 1369 N N . LYS B 1 7 ? 27.031 20.188 7.832 1 73.69 7 LYS B N 1
ATOM 1370 C CA . LYS B 1 7 ? 27.062 20.719 6.469 1 73.69 7 LYS B CA 1
ATOM 1371 C C . LYS B 1 7 ? 26.141 19.922 5.551 1 73.69 7 LYS B C 1
ATOM 1373 O O . LYS B 1 7 ? 25.438 20.484 4.719 1 73.69 7 LYS B O 1
ATOM 1378 N N . ASN B 1 8 ? 26.078 18.672 5.715 1 79.56 8 ASN B N 1
ATOM 1379 C CA . ASN B 1 8 ? 25.234 17.797 4.926 1 79.56 8 ASN B CA 1
ATOM 1380 C C . ASN B 1 8 ? 23.75 18.031 5.219 1 79.56 8 ASN B C 1
ATOM 1382 O O . ASN B 1 8 ? 22.922 18.031 4.305 1 79.56 8 ASN B O 1
ATOM 1386 N N . ASP B 1 9 ? 23.484 18.344 6.453 1 83.44 9 ASP B N 1
ATOM 1387 C CA . ASP B 1 9 ? 22.109 18.625 6.855 1 83.44 9 ASP B CA 1
ATOM 1388 C C . ASP B 1 9 ? 21.625 19.953 6.289 1 83.44 9 ASP B C 1
ATOM 1390 O O . ASP B 1 9 ? 20.484 20.078 5.84 1 83.44 9 ASP B O 1
ATOM 1394 N N . ASP B 1 10 ? 22.516 20.844 6.387 1 84.19 10 ASP B N 1
ATOM 1395 C CA . ASP B 1 10 ? 22.188 22.156 5.855 1 84.19 10 ASP B CA 1
ATOM 1396 C C . ASP B 1 10 ? 21.922 22.094 4.352 1 84.19 10 ASP B C 1
ATOM 1398 O O . ASP B 1 10 ? 21.016 22.766 3.848 1 84.19 10 ASP B O 1
ATOM 1402 N N . ASP B 1 11 ? 22.703 21.391 3.676 1 91.5 11 ASP B N 1
ATOM 1403 C CA . ASP B 1 11 ? 22.547 21.219 2.236 1 91.5 11 ASP B CA 1
ATOM 1404 C C . ASP B 1 11 ? 21.203 20.547 1.917 1 91.5 11 ASP B C 1
ATOM 1406 O O . ASP B 1 11 ? 20.516 20.953 0.986 1 91.5 11 ASP B O 1
ATOM 1410 N N . ARG B 1 12 ? 20.891 19.578 2.697 1 92.06 12 ARG B N 1
ATOM 1411 C CA . ARG B 1 12 ? 19.625 18.859 2.508 1 92.06 12 ARG B CA 1
ATOM 1412 C C . ARG B 1 12 ? 18.438 19.797 2.717 1 92.06 12 ARG B C 1
ATOM 1414 O O . ARG B 1 12 ? 17.484 19.781 1.939 1 92.06 12 ARG B O 1
ATOM 1421 N N . GLN B 1 13 ? 18.562 20.609 3.719 1 93.56 13 GLN B N 1
ATOM 1422 C CA . GLN B 1 13 ? 17.484 21.547 4.004 1 93.56 13 GLN B CA 1
ATOM 1423 C C . GLN B 1 13 ? 17.344 22.578 2.889 1 93.56 13 GLN B C 1
ATOM 1425 O O . GLN B 1 13 ? 16.234 22.953 2.521 1 93.56 13 GLN B O 1
ATOM 1430 N N . ALA B 1 14 ? 18.422 23 2.408 1 95.25 14 ALA B N 1
ATOM 1431 C CA . ALA B 1 14 ? 18.406 23.984 1.321 1 95.25 14 ALA B CA 1
ATOM 1432 C C . ALA B 1 14 ? 17.766 23.391 0.071 1 95.25 14 ALA B C 1
ATOM 1434 O O . ALA B 1 14 ? 16.984 24.078 -0.607 1 95.25 14 ALA B O 1
ATOM 1435 N N . ARG B 1 15 ? 18.016 22.172 -0.22 1 96.19 15 ARG B N 1
ATOM 1436 C CA . ARG B 1 15 ? 17.391 21.5 -1.36 1 96.19 15 ARG B CA 1
ATOM 1437 C C . ARG B 1 15 ? 15.883 21.344 -1.156 1 96.19 15 ARG B C 1
ATOM 1439 O O . ARG B 1 15 ? 15.102 21.531 -2.094 1 96.19 15 ARG B O 1
ATOM 1446 N N . ALA B 1 16 ? 15.516 21.062 0.054 1 96.31 16 ALA B N 1
ATOM 1447 C CA . ALA B 1 16 ? 14.102 20.906 0.376 1 96.31 16 ALA B CA 1
ATOM 1448 C C . ALA B 1 16 ? 13.352 22.219 0.189 1 96.31 16 ALA B C 1
ATOM 1450 O O . ALA B 1 16 ? 12.289 22.25 -0.427 1 96.31 16 ALA B O 1
ATOM 1451 N N . LEU B 1 17 ? 14 23.281 0.678 1 96.38 17 LEU B N 1
ATOM 1452 C CA . LEU B 1 17 ? 13.375 24.594 0.566 1 96.38 17 LEU B CA 1
ATOM 1453 C C . LEU B 1 17 ? 13.234 25 -0.896 1 96.38 17 LEU B C 1
ATOM 1455 O O . LEU B 1 17 ? 12.195 25.531 -1.298 1 96.38 17 LEU B O 1
ATOM 1459 N N . ALA B 1 18 ? 14.211 24.719 -1.675 1 96.38 18 ALA B N 1
ATOM 1460 C CA . ALA B 1 18 ? 14.203 25.078 -3.092 1 96.38 18 ALA B CA 1
ATOM 1461 C C . ALA B 1 18 ? 13.141 24.281 -3.846 1 96.38 18 ALA B C 1
ATOM 1463 O O . ALA B 1 18 ? 12.398 24.844 -4.66 1 96.38 18 ALA B O 1
ATOM 1464 N N . ALA B 1 19 ? 13.039 23.016 -3.604 1 95.69 19 ALA B N 1
ATOM 1465 C CA . ALA B 1 19 ? 12.062 22.156 -4.273 1 95.69 19 ALA B CA 1
ATOM 1466 C C . ALA B 1 19 ? 10.633 22.562 -3.91 1 95.69 19 ALA B C 1
ATOM 1468 O O . ALA B 1 19 ? 9.75 22.594 -4.773 1 95.69 19 ALA B O 1
ATOM 1469 N N . LEU B 1 20 ? 10.445 22.875 -2.621 1 94.19 20 LEU B N 1
ATOM 1470 C CA . LEU B 1 20 ? 9.125 23.312 -2.17 1 94.19 20 LEU B CA 1
ATOM 1471 C C . LEU B 1 20 ? 8.734 24.625 -2.822 1 94.19 20 LEU B C 1
ATOM 1473 O O . LEU B 1 20 ? 7.578 24.812 -3.209 1 94.19 20 LEU B O 1
ATOM 1477 N N . ALA B 1 21 ? 9.688 25.484 -2.918 1 94.62 21 ALA B N 1
ATOM 1478 C CA . ALA B 1 21 ? 9.438 26.797 -3.518 1 94.62 21 ALA B CA 1
ATOM 1479 C C . ALA B 1 21 ? 9.031 26.656 -4.98 1 94.62 21 ALA B C 1
ATOM 1481 O O . ALA B 1 21 ? 8.219 27.438 -5.484 1 94.62 21 ALA B O 1
ATOM 1482 N N . GLU B 1 22 ? 9.57 25.719 -5.703 1 94.19 22 GLU B N 1
ATOM 1483 C CA . GLU B 1 22 ? 9.258 25.5 -7.113 1 94.19 22 GLU B CA 1
ATOM 1484 C C . GLU B 1 22 ? 7.824 25 -7.293 1 94.19 22 GLU B C 1
ATOM 1486 O O . GLU B 1 22 ? 7.152 25.375 -8.258 1 94.19 22 GLU B O 1
ATOM 1491 N N . LYS B 1 23 ? 7.34 24.172 -6.355 1 90.5 23 LYS B N 1
ATOM 1492 C CA . LYS B 1 23 ? 5.988 23.625 -6.406 1 90.5 23 LYS B CA 1
ATOM 1493 C C . LYS B 1 23 ? 5.359 23.562 -5.016 1 90.5 23 LYS B C 1
ATOM 1495 O O . LYS B 1 23 ? 5.176 22.484 -4.449 1 90.5 23 LYS B O 1
ATOM 1500 N N . PRO B 1 24 ? 5.012 24.734 -4.516 1 87.5 24 PRO B N 1
ATOM 1501 C CA . PRO B 1 24 ? 4.539 24.812 -3.131 1 87.5 24 PRO B CA 1
ATOM 1502 C C . PRO B 1 24 ? 3.297 23.953 -2.885 1 87.5 24 PRO B C 1
ATOM 1504 O O . PRO B 1 24 ? 3.066 23.5 -1.761 1 87.5 24 PRO B O 1
ATOM 1507 N N . ASP B 1 25 ? 2.537 23.656 -4.008 1 87.56 25 ASP B N 1
ATOM 1508 C CA . ASP B 1 25 ? 1.308 22.891 -3.848 1 87.56 25 ASP B CA 1
ATOM 1509 C C . ASP B 1 25 ? 1.455 21.484 -4.438 1 87.56 25 ASP B C 1
ATOM 1511 O O . ASP B 1 25 ? 0.458 20.828 -4.727 1 87.56 25 ASP B O 1
ATOM 1515 N N . GLY B 1 26 ? 2.674 21.094 -4.637 1 89.25 26 GLY B N 1
ATOM 1516 C CA . GLY B 1 26 ? 2.932 19.781 -5.191 1 89.25 26 GLY B CA 1
ATOM 1517 C C . GLY B 1 26 ? 2.762 18.656 -4.176 1 89.25 26 GLY B C 1
ATOM 1518 O O . GLY B 1 26 ? 2.57 18.922 -2.986 1 89.25 26 GLY B O 1
ATOM 1519 N N . ILE B 1 27 ? 2.77 17.469 -4.652 1 91.69 27 ILE B N 1
ATOM 1520 C CA . ILE B 1 27 ? 2.734 16.297 -3.803 1 91.69 27 ILE B CA 1
ATOM 1521 C C . ILE B 1 27 ? 3.998 16.234 -2.949 1 91.69 27 ILE B C 1
ATOM 1523 O O . ILE B 1 27 ? 5.113 16.297 -3.471 1 91.69 27 ILE B O 1
ATOM 1527 N N . VAL B 1 28 ? 3.879 16.125 -1.66 1 95.5 28 VAL B N 1
ATOM 1528 C CA . VAL B 1 28 ? 4.984 16.141 -0.707 1 95.5 28 VAL B CA 1
ATOM 1529 C C . VAL B 1 28 ? 6.027 15.102 -1.096 1 95.5 28 VAL B C 1
ATOM 1531 O O . VAL B 1 28 ? 7.223 15.391 -1.123 1 95.5 28 VAL B O 1
ATOM 1534 N N . GLU B 1 29 ? 5.582 13.914 -1.444 1 95.31 29 GLU B N 1
ATOM 1535 C CA . GLU B 1 29 ? 6.5 12.836 -1.795 1 95.31 29 GLU B CA 1
ATOM 1536 C C . GLU B 1 29 ? 7.277 13.164 -3.064 1 95.31 29 GLU B C 1
ATOM 1538 O O . GLU B 1 29 ? 8.453 12.805 -3.188 1 95.31 29 GLU B O 1
ATOM 1543 N N . ALA B 1 30 ? 6.613 13.797 -3.992 1 93.56 30 ALA B N 1
ATOM 1544 C CA . ALA B 1 30 ? 7.285 14.188 -5.227 1 93.56 30 ALA B CA 1
ATOM 1545 C C . ALA B 1 30 ? 8.32 15.281 -4.969 1 93.56 30 ALA B C 1
ATOM 1547 O O . ALA B 1 30 ? 9.43 15.234 -5.512 1 93.56 30 ALA B O 1
ATOM 1548 N N . ILE B 1 31 ? 7.969 16.25 -4.152 1 95.25 31 ILE B N 1
ATOM 1549 C CA . ILE B 1 31 ? 8.891 17.312 -3.773 1 95.25 31 ILE B CA 1
ATOM 1550 C C . ILE B 1 31 ? 10.102 16.719 -3.055 1 95.25 31 ILE B C 1
ATOM 1552 O O . ILE B 1 31 ? 11.242 17.078 -3.354 1 95.25 31 ILE B O 1
ATOM 1556 N N . ALA B 1 32 ? 9.828 15.797 -2.123 1 97.56 32 ALA B N 1
ATOM 1557 C CA . ALA B 1 32 ? 10.891 15.141 -1.359 1 97.56 32 ALA B CA 1
ATOM 1558 C C . ALA B 1 32 ? 11.836 14.383 -2.281 1 97.56 32 ALA B C 1
ATOM 1560 O O . ALA B 1 32 ? 13.055 14.477 -2.141 1 97.56 32 ALA B O 1
ATOM 1561 N N . ALA B 1 33 ? 11.258 13.648 -3.213 1 95.31 33 ALA B N 1
ATOM 1562 C CA . ALA B 1 33 ? 12.062 12.875 -4.152 1 95.31 33 ALA B CA 1
ATOM 1563 C C . ALA B 1 33 ? 12.953 13.781 -4.988 1 95.31 33 ALA B C 1
ATOM 1565 O O . ALA B 1 33 ? 14.141 13.5 -5.172 1 95.31 33 ALA B O 1
ATOM 1566 N N . LYS B 1 34 ? 12.414 14.852 -5.461 1 95.19 34 LYS B N 1
ATOM 1567 C CA . LYS B 1 34 ? 13.172 15.812 -6.258 1 95.19 34 LYS B CA 1
ATOM 1568 C C . LYS B 1 34 ? 14.336 16.391 -5.453 1 95.19 34 LYS B C 1
ATOM 1570 O O . LYS B 1 34 ? 15.438 16.562 -5.98 1 95.19 34 LYS B O 1
ATOM 1575 N N . ALA B 1 35 ? 14.078 16.656 -4.199 1 97.06 35 ALA B N 1
ATOM 1576 C CA . ALA B 1 35 ? 15.07 17.266 -3.322 1 97.06 35 ALA B CA 1
ATOM 1577 C C . ALA B 1 35 ? 16 16.219 -2.727 1 97.06 35 ALA B C 1
ATOM 1579 O O . ALA B 1 35 ? 16.969 16.547 -2.043 1 97.06 35 ALA B O 1
ATOM 1580 N N . GLU B 1 36 ? 15.703 14.906 -2.963 1 96.44 36 GLU B N 1
ATOM 1581 C CA . GLU B 1 36 ? 16.453 13.789 -2.391 1 96.44 36 GLU B CA 1
ATOM 1582 C C . GLU B 1 36 ? 16.469 13.867 -0.867 1 96.44 36 GLU B C 1
ATOM 1584 O O . GLU B 1 36 ? 17.531 13.758 -0.252 1 96.44 36 GLU B O 1
ATOM 1589 N N . VAL B 1 37 ? 15.367 14.164 -0.275 1 97.62 37 VAL B N 1
ATOM 1590 C CA . VAL B 1 37 ? 15.164 14.141 1.17 1 97.62 37 VAL B CA 1
ATOM 1591 C C . VAL B 1 37 ? 13.938 13.305 1.505 1 97.62 37 VAL B C 1
ATOM 1593 O O . VAL B 1 37 ? 13.227 12.844 0.607 1 97.62 37 VAL B O 1
ATOM 1596 N N . ALA B 1 38 ? 13.688 13.062 2.789 1 97.69 38 ALA B N 1
ATOM 1597 C CA . ALA B 1 38 ? 12.508 12.328 3.221 1 97.69 38 ALA B CA 1
ATOM 1598 C C . ALA B 1 38 ? 11.281 13.234 3.262 1 97.69 38 ALA B C 1
ATOM 1600 O O . ALA B 1 38 ? 11.398 14.438 3.496 1 97.69 38 ALA B O 1
ATOM 1601 N N . PRO B 1 39 ? 10.109 12.672 3.068 1 98.12 39 PRO B N 1
ATOM 1602 C CA . PRO B 1 39 ? 8.875 13.453 3.184 1 98.12 39 PRO B CA 1
ATOM 1603 C C . PRO B 1 39 ? 8.789 14.219 4.5 1 98.12 39 PRO B C 1
ATOM 1605 O O . PRO B 1 39 ? 8.312 15.359 4.527 1 98.12 39 PRO B O 1
ATOM 1608 N N . ALA B 1 40 ? 9.266 13.625 5.539 1 97.94 40 ALA B N 1
ATOM 1609 C CA . ALA B 1 40 ? 9.234 14.281 6.844 1 97.94 40 ALA B CA 1
ATOM 1610 C C . ALA B 1 40 ? 9.984 15.617 6.812 1 97.94 40 ALA B C 1
ATOM 1612 O O . ALA B 1 40 ? 9.602 16.562 7.496 1 97.94 40 ALA B O 1
ATOM 1613 N N . GLU B 1 41 ? 11.047 15.703 6.062 1 97.5 41 GLU B N 1
ATOM 1614 C CA . GLU B 1 41 ? 11.836 16.922 5.965 1 97.5 41 GLU B CA 1
ATOM 1615 C C . GLU B 1 41 ? 11.07 18.016 5.23 1 97.5 41 GLU B C 1
ATOM 1617 O O . GLU B 1 41 ? 11.234 19.203 5.527 1 97.5 41 GLU B O 1
ATOM 1622 N N . ILE B 1 42 ? 10.242 17.641 4.223 1 97.69 42 ILE B N 1
ATOM 1623 C CA . ILE B 1 42 ? 9.406 18.609 3.527 1 97.69 42 ILE B CA 1
ATOM 1624 C C . ILE B 1 42 ? 8.305 19.109 4.465 1 97.69 42 ILE B C 1
ATOM 1626 O O . ILE B 1 42 ? 8.062 20.312 4.562 1 97.69 42 ILE B O 1
ATOM 1630 N N . LEU B 1 43 ? 7.676 18.156 5.164 1 97.62 43 LEU B N 1
ATOM 1631 C CA . LEU B 1 43 ? 6.613 18.516 6.098 1 97.62 43 LEU B CA 1
ATOM 1632 C C . LEU B 1 43 ? 7.125 19.5 7.152 1 97.62 43 LEU B C 1
ATOM 1634 O O . LEU B 1 43 ? 6.41 20.422 7.547 1 97.62 43 LEU B O 1
ATOM 1638 N N . ALA B 1 44 ? 8.367 19.406 7.566 1 96.12 44 ALA B N 1
ATOM 1639 C CA . ALA B 1 44 ? 8.953 20.172 8.656 1 96.12 44 ALA B CA 1
ATOM 1640 C C . ALA B 1 44 ? 9.18 21.625 8.234 1 96.12 44 ALA B C 1
ATOM 1642 O O . ALA B 1 44 ? 9.328 22.516 9.086 1 96.12 44 ALA B O 1
ATOM 1643 N N . ILE B 1 45 ? 9.211 21.859 6.941 1 95.94 45 ILE B N 1
ATOM 1644 C CA . ILE B 1 45 ? 9.547 23.219 6.504 1 95.94 45 ILE B CA 1
ATOM 1645 C C . ILE B 1 45 ? 8.312 23.891 5.898 1 95.94 45 ILE B C 1
ATOM 1647 O O . ILE B 1 45 ? 8.406 24.969 5.312 1 95.94 45 ILE B O 1
ATOM 1651 N N . LEU B 1 46 ? 7.191 23.203 5.965 1 95.31 46 LEU B N 1
ATOM 1652 C CA . LEU B 1 46 ? 5.941 23.844 5.562 1 95.31 46 LEU B CA 1
ATOM 1653 C C . LEU B 1 46 ? 5.609 25.016 6.477 1 95.31 46 LEU B C 1
ATOM 1655 O O . LEU B 1 46 ? 6.148 25.109 7.582 1 95.31 46 LEU B O 1
ATOM 1659 N N . PRO B 1 47 ? 4.773 25.953 5.98 1 92.12 47 PRO B N 1
ATOM 1660 C CA . PRO B 1 47 ? 4.371 27.062 6.844 1 92.12 47 PRO B CA 1
ATOM 1661 C C . PRO B 1 47 ? 3.814 26.594 8.188 1 92.12 47 PRO B C 1
ATOM 1663 O O . PRO B 1 47 ? 3.279 25.484 8.289 1 92.12 47 PRO B O 1
ATOM 1666 N N . GLN B 1 48 ? 3.906 27.453 9.125 1 91.06 48 GLN B N 1
ATOM 1667 C CA . GLN B 1 48 ? 3.434 27.141 10.469 1 91.06 48 GLN B CA 1
ATOM 1668 C C . GLN B 1 48 ? 1.965 26.719 10.453 1 91.06 48 GLN B C 1
ATOM 1670 O O . GLN B 1 48 ? 1.14 27.375 9.805 1 91.06 48 GLN B O 1
ATOM 1675 N N . GLY B 1 49 ? 1.736 25.609 11.125 1 92.12 49 GLY B N 1
ATOM 1676 C CA . GLY B 1 49 ? 0.364 25.141 11.219 1 92.12 49 GLY B CA 1
ATOM 1677 C C . GLY B 1 49 ? 0.002 24.125 10.141 1 92.12 49 GLY B C 1
ATOM 1678 O O . GLY B 1 49 ? -0.975 23.391 10.281 1 92.12 49 GLY B O 1
ATOM 1679 N N . ALA B 1 50 ? 0.728 24.094 9.055 1 95.31 50 ALA B N 1
ATOM 1680 C CA . ALA B 1 50 ? 0.424 23.203 7.941 1 95.31 50 ALA B CA 1
ATOM 1681 C C . ALA B 1 50 ? 0.741 21.75 8.305 1 95.31 50 ALA B C 1
ATOM 1683 O O . ALA B 1 50 ? 0.139 20.828 7.762 1 95.31 50 ALA B O 1
ATOM 1684 N N . ALA B 1 51 ? 1.687 21.578 9.195 1 97.75 51 ALA B N 1
ATOM 1685 C CA . ALA B 1 51 ? 2.041 20.266 9.719 1 97.75 51 ALA B CA 1
ATOM 1686 C C . ALA B 1 51 ? 2.195 20.297 11.234 1 97.75 51 ALA B C 1
ATOM 1688 O O . ALA B 1 51 ? 2.971 21.094 11.766 1 97.75 51 ALA B O 1
ATOM 1689 N N . VAL B 1 52 ? 1.411 19.516 11.883 1 98.19 52 VAL B N 1
ATOM 1690 C CA . VAL B 1 52 ? 1.466 19.375 13.328 1 98.19 52 VAL B CA 1
ATOM 1691 C C . VAL B 1 52 ? 1.704 17.922 13.703 1 98.19 52 VAL B C 1
ATOM 1693 O O . VAL B 1 52 ? 0.955 17.031 13.289 1 98.19 52 VAL B O 1
ATOM 1696 N N . SER B 1 53 ? 2.719 17.656 14.539 1 97.94 53 SER B N 1
ATOM 1697 C CA . SER B 1 53 ? 3.096 16.266 14.789 1 97.94 53 SER B CA 1
ATOM 1698 C C . SER B 1 53 ? 2.695 15.836 16.203 1 97.94 53 SER B C 1
ATOM 1700 O O . SER B 1 53 ? 2.74 16.641 17.141 1 97.94 53 SER B O 1
ATOM 1702 N N . ALA B 1 54 ? 2.285 14.703 16.328 1 98.44 54 ALA B N 1
ATOM 1703 C CA . ALA B 1 54 ? 2.064 13.977 17.578 1 98.44 54 ALA B CA 1
ATOM 1704 C C . ALA B 1 54 ? 3.055 12.82 17.719 1 98.44 54 ALA B C 1
ATOM 1706 O O . ALA B 1 54 ? 3.471 12.227 16.734 1 98.44 54 ALA B O 1
ATOM 1707 N N . PRO B 1 55 ? 3.51 12.539 19 1 98.12 55 PRO B N 1
ATOM 1708 C CA . PRO B 1 55 ? 4.43 11.414 19.188 1 98.12 55 PRO B CA 1
ATOM 1709 C C . PRO B 1 55 ? 3.771 10.062 18.922 1 98.12 55 PRO B C 1
ATOM 1711 O O . PRO B 1 55 ? 2.543 9.953 18.938 1 98.12 55 PRO B O 1
ATOM 1714 N N . ALA B 1 56 ? 4.555 9.07 18.656 1 98.38 56 ALA B N 1
ATOM 1715 C CA . ALA B 1 56 ? 4.094 7.742 18.266 1 98.38 56 ALA B CA 1
ATOM 1716 C C . ALA B 1 56 ? 3.266 7.102 19.375 1 98.38 56 ALA B C 1
ATOM 1718 O O . ALA B 1 56 ? 2.396 6.266 19.094 1 98.38 56 ALA B O 1
ATOM 1719 N N . ASP B 1 57 ? 3.496 7.469 20.562 1 98.19 57 ASP B N 1
ATOM 1720 C CA . ASP B 1 57 ? 2.791 6.832 21.672 1 98.19 57 ASP B CA 1
ATOM 1721 C C . ASP B 1 57 ? 1.334 7.285 21.719 1 98.19 57 ASP B C 1
ATOM 1723 O O . ASP B 1 57 ? 0.552 6.781 22.531 1 98.19 57 ASP B O 1
ATOM 1727 N N . ARG B 1 58 ? 0.946 8.227 20.875 1 98.5 58 ARG B N 1
ATOM 1728 C CA . ARG B 1 58 ? -0.447 8.648 20.766 1 98.5 58 ARG B CA 1
ATOM 1729 C C . ARG B 1 58 ? -1.183 7.852 19.703 1 98.5 58 ARG B C 1
ATOM 1731 O O . ARG B 1 58 ? -2.361 8.102 19.438 1 98.5 58 ARG B O 1
ATOM 1738 N N . PHE B 1 59 ? -0.584 6.879 19.125 1 98.69 59 PHE B N 1
ATOM 1739 C CA . PHE B 1 59 ? -1.116 6.094 18.016 1 98.69 59 PHE B CA 1
ATOM 1740 C C . PHE B 1 59 ? -2.52 5.594 18.328 1 98.69 59 PHE B C 1
ATOM 1742 O O . PHE B 1 59 ? -3.467 5.871 17.594 1 98.69 59 PHE B O 1
ATOM 1749 N N . ASP B 1 60 ? -2.711 4.965 19.422 1 98.25 60 ASP B N 1
ATOM 1750 C CA . ASP B 1 60 ? -3.988 4.34 19.75 1 98.25 60 ASP B CA 1
ATOM 1751 C C . ASP B 1 60 ? -5.078 5.395 19.969 1 98.25 60 ASP B C 1
ATOM 1753 O O . ASP B 1 60 ? -6.203 5.23 19.484 1 98.25 60 ASP B O 1
ATOM 1757 N N . ALA B 1 61 ? -4.75 6.391 20.703 1 98.31 61 ALA B N 1
ATOM 1758 C CA . ALA B 1 61 ? -5.727 7.441 20.984 1 98.31 61 ALA B CA 1
ATOM 1759 C C . ALA B 1 61 ? -6.18 8.125 19.688 1 98.31 61 ALA B C 1
ATOM 1761 O O . ALA B 1 61 ? -7.371 8.375 19.5 1 98.31 61 ALA B O 1
ATOM 1762 N N . ILE B 1 62 ? -5.211 8.43 18.828 1 98.81 62 ILE B N 1
ATOM 1763 C CA . ILE B 1 62 ? -5.52 9.102 17.578 1 98.81 62 IL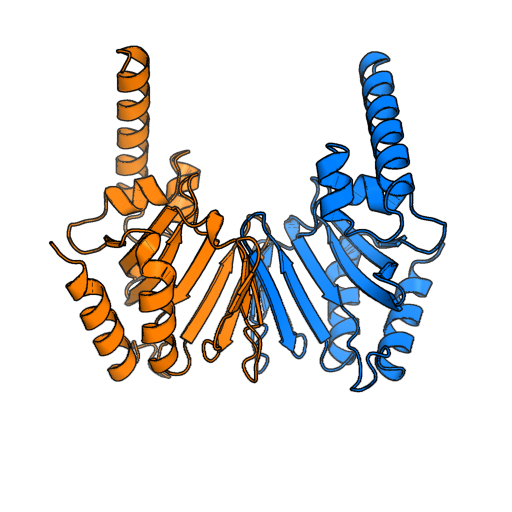E B CA 1
ATOM 1764 C C . ILE B 1 62 ? -6.359 8.18 16.688 1 98.81 62 ILE B C 1
ATOM 1766 O O . ILE B 1 62 ? -7.375 8.602 16.125 1 98.81 62 ILE B O 1
ATOM 1770 N N . TRP B 1 63 ? -5.969 6.875 16.562 1 98.75 63 TRP B N 1
ATOM 1771 C CA . TRP B 1 63 ? -6.73 5.902 15.789 1 98.75 63 TRP B CA 1
ATOM 1772 C C . TRP B 1 63 ? -8.172 5.812 16.297 1 98.75 63 TRP B C 1
ATOM 1774 O O . TRP B 1 63 ? -9.117 5.875 15.5 1 98.75 63 TRP B O 1
ATOM 1784 N N . ASN B 1 64 ? -8.297 5.68 17.594 1 98.31 64 ASN B N 1
ATOM 1785 C CA . ASN B 1 64 ? -9.625 5.527 18.188 1 98.31 64 ASN B CA 1
ATOM 1786 C C . ASN B 1 64 ? -10.492 6.754 17.922 1 98.31 64 ASN B C 1
ATOM 1788 O O . ASN B 1 64 ? -11.688 6.621 17.641 1 98.31 64 ASN B O 1
ATOM 1792 N N . GLU B 1 65 ? -9.898 7.906 18.094 1 98.56 65 GLU B N 1
ATOM 1793 C CA . GLU B 1 65 ? -10.648 9.125 17.781 1 98.56 65 GLU B CA 1
ATOM 1794 C C . GLU B 1 65 ? -11.109 9.133 16.328 1 98.56 65 GLU B C 1
ATOM 1796 O O . GLU B 1 65 ? -12.273 9.445 16.047 1 98.56 65 GLU B O 1
ATOM 1801 N N . MET B 1 66 ? -10.273 8.773 15.391 1 98.75 66 MET B N 1
ATOM 1802 C CA . MET B 1 66 ? -10.555 8.859 13.961 1 98.75 66 MET B CA 1
ATOM 1803 C C . MET B 1 66 ? -11.609 7.84 13.555 1 98.75 66 MET B C 1
ATOM 1805 O O . MET B 1 66 ? -12.266 8 12.523 1 98.75 66 MET B O 1
ATOM 1809 N N . ARG B 1 67 ? -11.812 6.758 14.359 1 98.12 67 ARG B N 1
ATOM 1810 C CA . ARG B 1 67 ? -12.875 5.793 14.094 1 98.12 67 ARG B CA 1
ATOM 1811 C C . ARG B 1 67 ? -14.242 6.461 14.109 1 98.12 67 ARG B C 1
ATOM 1813 O O . ARG B 1 67 ? -15.188 5.973 13.484 1 98.12 67 ARG B O 1
ATOM 1820 N N . GLY B 1 68 ? -14.312 7.566 14.812 1 98.06 68 GLY B N 1
ATOM 1821 C CA . GLY B 1 68 ? -15.57 8.289 14.922 1 98.06 68 GLY B CA 1
ATOM 1822 C C . GLY B 1 68 ? -15.781 9.289 13.805 1 98.06 68 GLY B C 1
ATOM 1823 O O . GLY B 1 68 ? -16.781 10.016 13.797 1 98.06 68 GLY B O 1
ATOM 1824 N N . TRP B 1 69 ? -14.93 9.383 12.797 1 98.56 69 TRP B N 1
ATOM 1825 C CA . TRP B 1 69 ? -14.977 10.414 11.766 1 98.56 69 TRP B CA 1
ATOM 1826 C C . TRP B 1 69 ? -15.953 10.031 10.656 1 98.56 69 TRP B C 1
ATOM 1828 O O . TRP B 1 69 ? -16.297 10.867 9.82 1 98.56 69 TRP B O 1
ATOM 1838 N N . GLY B 1 70 ? -16.5 8.797 10.672 1 97.62 70 GLY B N 1
ATOM 1839 C CA . GLY B 1 70 ? -17.219 8.297 9.508 1 97.62 70 GLY B CA 1
ATOM 1840 C C . GLY B 1 70 ? -16.312 7.73 8.438 1 97.62 70 GLY B C 1
ATOM 1841 O O . GLY B 1 70 ? -15.242 7.191 8.742 1 97.62 70 GLY B O 1
ATOM 1842 N N . GLU B 1 71 ? -16.812 7.75 7.23 1 97.94 71 GLU B N 1
ATOM 1843 C CA . GLU B 1 71 ? -16 7.23 6.129 1 97.94 71 GLU B CA 1
ATOM 1844 C C . GLU B 1 71 ? -14.844 8.164 5.801 1 97.94 71 GLU B C 1
ATOM 1846 O O . GLU B 1 71 ? -15.055 9.352 5.523 1 97.94 71 GLU B O 1
ATOM 1851 N N . ILE B 1 72 ? -13.68 7.66 5.852 1 98.62 72 ILE B N 1
ATOM 1852 C CA . ILE B 1 72 ? -12.461 8.375 5.48 1 98.62 72 ILE B CA 1
ATOM 1853 C C . ILE B 1 72 ? -11.898 7.793 4.184 1 98.62 72 ILE B C 1
ATOM 1855 O O . ILE B 1 72 ? -12.531 6.949 3.549 1 98.62 72 ILE B O 1
ATOM 1859 N N . LEU B 1 73 ? -10.758 8.391 3.74 1 98.62 73 LEU B N 1
ATOM 1860 C CA . LEU B 1 73 ? -9.977 7.824 2.645 1 98.62 73 LEU B CA 1
ATOM 1861 C C . LEU B 1 73 ? -8.594 7.406 3.121 1 98.62 73 LEU B C 1
ATOM 1863 O O . LEU B 1 73 ? -7.77 8.258 3.477 1 98.62 73 LEU B O 1
ATOM 1867 N N . MET B 1 74 ? -8.32 6.105 3.156 1 98.88 74 MET B N 1
ATOM 1868 C CA . MET B 1 74 ? -6.988 5.613 3.484 1 98.88 74 MET B CA 1
ATOM 1869 C C . MET B 1 74 ? -6.141 5.453 2.225 1 98.88 74 MET B C 1
ATOM 1871 O O . MET B 1 74 ? -6.613 4.918 1.221 1 98.88 74 MET B O 1
ATOM 1875 N N . ILE B 1 75 ? -4.895 5.934 2.299 1 98.75 75 ILE B N 1
ATOM 1876 C CA . ILE B 1 75 ? -3.994 5.836 1.154 1 98.75 75 ILE B CA 1
ATOM 1877 C C . ILE B 1 75 ? -2.705 5.133 1.572 1 98.75 75 ILE B C 1
ATOM 1879 O O . ILE B 1 75 ? -2.086 5.5 2.574 1 98.75 75 ILE B O 1
ATOM 1883 N N . VAL B 1 76 ? -2.361 4.102 0.943 1 98.75 76 VAL B N 1
ATOM 1884 C CA . VAL B 1 76 ? -1.034 3.494 0.969 1 98.75 76 VAL B CA 1
ATOM 1885 C C . VAL B 1 76 ? -0.339 3.713 -0.373 1 98.75 76 VAL B C 1
ATOM 1887 O O . VAL B 1 76 ? -0.919 3.449 -1.43 1 98.75 76 VAL B O 1
ATOM 1890 N N . GLN B 1 77 ? 0.858 4.195 -0.284 1 97.94 77 GLN B N 1
ATOM 1891 C CA . GLN B 1 77 ? 1.555 4.594 -1.503 1 97.94 77 GLN B CA 1
ATOM 1892 C C . GLN B 1 77 ? 2.975 4.035 -1.531 1 97.94 77 GLN B C 1
ATOM 1894 O O . GLN B 1 77 ? 3.676 4.055 -0.518 1 97.94 77 GLN B O 1
ATOM 1899 N N . THR B 1 78 ? 3.369 3.412 -2.648 1 96.81 78 THR B N 1
ATOM 1900 C CA . THR B 1 78 ? 4.734 2.996 -2.957 1 96.81 78 THR B CA 1
ATOM 1901 C C . THR B 1 78 ? 5.215 3.639 -4.254 1 96.81 78 THR B C 1
ATOM 1903 O O . THR B 1 78 ? 4.516 4.469 -4.84 1 96.81 78 THR B O 1
ATOM 1906 N N . GLY B 1 79 ? 6.477 3.32 -4.617 1 95.56 79 GLY B N 1
ATOM 1907 C CA . GLY B 1 79 ? 6.945 3.758 -5.922 1 95.56 79 GLY B CA 1
ATOM 1908 C C . GLY B 1 79 ? 6.172 3.137 -7.074 1 95.56 79 GLY B C 1
ATOM 1909 O O . GLY B 1 79 ? 6.281 3.584 -8.219 1 95.56 79 GLY B O 1
ATOM 1910 N N . ASP B 1 80 ? 5.199 2.162 -6.77 1 98.25 80 ASP B N 1
ATOM 1911 C CA . ASP B 1 80 ? 4.547 1.379 -7.816 1 98.25 80 ASP B CA 1
ATOM 1912 C C . ASP B 1 80 ? 3.039 1.621 -7.824 1 98.25 80 ASP B C 1
ATOM 1914 O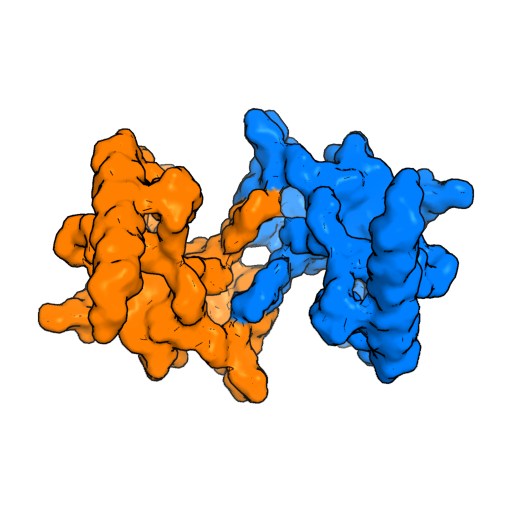 O . ASP B 1 80 ? 2.369 1.36 -8.828 1 98.25 80 ASP B O 1
ATOM 1918 N N . ILE B 1 81 ? 2.477 2.092 -6.699 1 98.56 81 ILE B N 1
ATOM 1919 C CA . ILE B 1 81 ? 1.021 2.154 -6.605 1 98.56 81 ILE B CA 1
ATOM 1920 C C . ILE B 1 81 ? 0.615 3.168 -5.539 1 98.56 81 ILE B C 1
ATOM 1922 O O . ILE B 1 81 ? 1.283 3.299 -4.512 1 98.56 81 ILE B O 1
ATOM 1926 N N . VAL B 1 82 ? -0.356 3.99 -5.816 1 98.38 82 VAL B N 1
ATOM 1927 C CA . VAL B 1 82 ? -1.156 4.738 -4.855 1 98.38 82 VAL B CA 1
ATOM 1928 C C . VAL B 1 82 ? -2.518 4.066 -4.68 1 98.38 82 VAL B C 1
ATOM 1930 O O . VAL B 1 82 ? -3.393 4.191 -5.539 1 98.38 82 VAL B O 1
ATOM 1933 N N . LEU B 1 83 ? -2.74 3.281 -3.635 1 98.81 83 LEU B N 1
ATOM 1934 C CA . LEU B 1 83 ? -4.023 2.641 -3.357 1 98.81 83 LEU B CA 1
ATOM 1935 C C . LEU B 1 83 ? -4.895 3.529 -2.479 1 98.81 83 LEU B C 1
ATOM 1937 O O . LEU B 1 83 ? -4.445 4.012 -1.436 1 98.81 83 LEU B O 1
ATOM 1941 N N . GLU B 1 84 ? -6.066 3.793 -2.912 1 98.75 84 GLU B N 1
ATOM 1942 C CA . GLU B 1 84 ? -7.031 4.648 -2.227 1 98.75 84 GLU B CA 1
ATOM 1943 C C . GLU B 1 84 ? -8.266 3.857 -1.798 1 98.75 84 GLU B C 1
ATOM 1945 O O . GLU B 1 84 ? -8.992 3.326 -2.639 1 98.75 84 GLU B O 1
ATOM 1950 N N . VAL B 1 85 ? -8.539 3.805 -0.542 1 98.75 85 VAL B N 1
ATOM 1951 C CA . VAL B 1 85 ? -9.602 2.947 -0.018 1 98.75 85 VAL B CA 1
ATOM 1952 C C . VAL B 1 85 ? -10.531 3.764 0.875 1 98.75 85 VAL B C 1
ATOM 1954 O O . VAL B 1 85 ? -10.188 4.082 2.014 1 98.75 85 VAL B O 1
ATOM 1957 N N . PRO B 1 86 ? -11.688 4.117 0.371 1 98.44 86 PRO B N 1
ATOM 1958 C CA . PRO B 1 86 ? -12.688 4.703 1.263 1 98.44 86 PRO B CA 1
ATOM 1959 C C . PRO B 1 86 ? -13.266 3.695 2.252 1 98.44 86 PRO B C 1
ATOM 1961 O O . PRO B 1 86 ? -13.469 2.531 1.901 1 98.44 86 PRO B O 1
ATOM 1964 N N . GLY B 1 87 ? -13.406 4.066 3.486 1 98.06 87 GLY B N 1
ATOM 1965 C CA . GLY B 1 87 ? -14.008 3.186 4.473 1 98.06 87 GLY B CA 1
ATOM 1966 C C . GLY B 1 87 ? -13.938 3.73 5.887 1 98.06 87 GLY B C 1
ATOM 1967 O O . GLY B 1 87 ? -13.297 4.758 6.125 1 98.06 87 GLY B O 1
ATOM 1968 N N . HIS B 1 88 ? -14.656 3.049 6.742 1 98.38 88 HIS B N 1
ATOM 1969 C CA . HIS B 1 88 ? -14.555 3.34 8.164 1 98.38 88 HIS B CA 1
ATOM 1970 C C . HIS B 1 88 ? -13.352 2.639 8.789 1 98.38 88 HIS B C 1
ATOM 1972 O O . HIS B 1 88 ? -13.016 1.513 8.406 1 98.38 88 HIS B O 1
ATOM 1978 N N . LEU B 1 89 ? -12.727 3.342 9.703 1 98.5 89 LEU B N 1
ATOM 1979 C CA . LEU B 1 89 ? -11.625 2.695 10.406 1 98.5 89 LEU B CA 1
ATOM 1980 C C . LEU B 1 89 ? -12.141 1.67 11.414 1 98.5 89 LEU B C 1
ATOM 1982 O O . LEU B 1 89 ? -12.984 1.99 12.258 1 98.5 89 LEU B O 1
ATOM 1986 N N . PRO B 1 90 ? -11.648 0.471 11.289 1 97.88 90 PRO B N 1
ATOM 1987 C CA . PRO B 1 90 ? -12.07 -0.557 12.242 1 97.88 90 PRO B CA 1
ATOM 1988 C C . PRO B 1 90 ? -11.352 -0.441 13.586 1 97.88 90 PRO B C 1
ATOM 1990 O O . PRO B 1 90 ? -10.375 0.298 13.703 1 97.88 90 PRO B O 1
ATOM 1993 N N . GLU B 1 91 ? -11.945 -1.225 14.492 1 96.69 91 GLU B N 1
ATOM 1994 C CA . GLU B 1 91 ? -11.195 -1.405 15.734 1 96.69 91 GLU B CA 1
ATOM 1995 C C . GLU B 1 91 ? -9.93 -2.221 15.5 1 96.69 91 GLU B C 1
ATOM 1997 O O . GLU B 1 91 ? -9.914 -3.131 14.664 1 96.69 91 GLU B O 1
ATOM 2002 N N . GLY B 1 92 ? -8.867 -1.848 16.203 1 96.75 92 GLY B N 1
ATOM 2003 C CA . GLY B 1 92 ? -7.613 -2.572 16.062 1 96.75 92 GLY B CA 1
ATOM 2004 C C . GLY B 1 92 ? -7.199 -3.299 17.328 1 96.75 92 GLY B C 1
ATOM 2005 O O . GLY B 1 92 ? -7.68 -2.982 18.422 1 96.75 92 GLY B O 1
ATOM 2006 N N . THR B 1 93 ? -6.383 -4.352 17.094 1 97.5 93 THR B N 1
ATOM 2007 C CA . THR B 1 93 ? -5.777 -5.09 18.188 1 97.5 93 THR B CA 1
ATOM 2008 C C . THR B 1 93 ? -4.266 -5.172 18.016 1 97.5 93 THR B C 1
ATOM 2010 O O . THR B 1 93 ? -3.771 -5.355 16.906 1 97.5 93 THR B O 1
ATOM 2013 N N . GLU B 1 94 ? -3.643 -5.07 19.203 1 97 94 GLU B N 1
ATOM 2014 C CA . GLU B 1 94 ? -2.184 -5.098 19.141 1 97 94 GLU B CA 1
ATOM 2015 C C . GLU B 1 94 ? -1.64 -6.461 19.562 1 97 94 GLU B C 1
ATOM 2017 O O . GLU B 1 94 ? -2.135 -7.07 20.516 1 97 94 GLU B O 1
ATOM 2022 N N . SER B 1 95 ? -0.702 -6.953 18.703 1 96.12 95 SER B N 1
ATOM 2023 C CA . SER B 1 95 ? 0.014 -8.18 19.031 1 96.12 95 SER B CA 1
ATOM 2024 C C . SER B 1 95 ? 1.405 -8.195 18.406 1 96.12 95 SER B C 1
ATOM 2026 O O . SER B 1 95 ? 1.547 -8.047 17.188 1 96.12 95 SER B O 1
ATOM 2028 N N . HIS B 1 96 ? 2.467 -8.32 19.281 1 95.38 96 HIS B N 1
ATOM 2029 C CA . HIS B 1 96 ? 3.846 -8.484 18.844 1 95.38 96 HIS B CA 1
ATOM 2030 C C . HIS B 1 96 ? 4.281 -7.324 17.953 1 95.38 96 HIS B C 1
ATOM 2032 O O . HIS B 1 96 ? 4.863 -7.539 16.891 1 95.38 96 HIS B O 1
ATOM 2038 N N . GLY B 1 97 ? 3.816 -6.109 18.25 1 96.62 97 GLY B N 1
ATOM 2039 C CA . GLY B 1 97 ? 4.27 -4.914 17.562 1 96.62 97 GLY B CA 1
ATOM 2040 C C . GLY B 1 97 ? 3.414 -4.555 16.359 1 96.62 97 GLY B C 1
ATOM 2041 O O . GLY B 1 97 ? 3.635 -3.525 15.719 1 96.62 97 GLY B O 1
ATOM 2042 N N . TRP B 1 98 ? 2.486 -5.422 16.109 1 97.94 98 TRP B N 1
ATOM 2043 C CA . TRP B 1 98 ? 1.571 -5.176 14.992 1 97.94 98 TRP B CA 1
ATOM 2044 C C . TRP B 1 98 ? 0.221 -4.68 15.5 1 97.94 98 TRP B C 1
ATOM 2046 O O . TRP B 1 98 ? -0.206 -5.043 16.594 1 97.94 98 TRP B O 1
ATOM 2056 N N . PHE B 1 99 ? -0.375 -3.775 14.789 1 98.69 99 PHE B N 1
ATOM 2057 C CA . PHE B 1 99 ? -1.753 -3.324 14.945 1 98.69 99 PHE B CA 1
ATOM 2058 C C . PHE B 1 99 ? -2.645 -3.92 13.867 1 98.69 99 PHE B C 1
ATOM 2060 O O . PHE B 1 99 ? -2.592 -3.5 12.703 1 98.69 99 PHE B O 1
ATOM 2067 N N . ASN B 1 100 ? -3.453 -4.918 14.305 1 98.5 100 ASN B N 1
ATOM 2068 C CA . ASN B 1 100 ? -4.273 -5.691 13.375 1 98.5 100 ASN B CA 1
ATOM 2069 C C . ASN B 1 100 ? -5.676 -5.102 13.25 1 98.5 100 ASN B C 1
ATOM 2071 O O . ASN B 1 100 ? -6.336 -4.832 14.25 1 98.5 100 ASN B O 1
ATOM 2075 N N . ILE B 1 101 ? -6.094 -4.859 12.016 1 98.19 101 ILE B N 1
ATOM 2076 C CA . ILE B 1 101 ? -7.395 -4.238 11.797 1 98.19 101 ILE B CA 1
ATOM 2077 C C . ILE B 1 101 ? -8.258 -5.141 10.914 1 98.19 101 ILE B C 1
ATOM 2079 O O . ILE B 1 101 ? -7.844 -5.52 9.82 1 98.19 101 ILE B O 1
ATOM 2083 N N . HIS B 1 102 ? -9.391 -5.504 11.445 1 94.06 102 HIS B N 1
ATOM 2084 C CA . HIS B 1 102 ? -10.391 -6.324 10.773 1 94.06 102 HIS B CA 1
ATOM 2085 C C . HIS B 1 102 ? -11.805 -5.859 11.125 1 94.06 102 HIS B C 1
ATOM 2087 O O . HIS B 1 102 ? -12.023 -5.262 12.18 1 94.06 102 HIS B O 1
ATOM 2093 N N . GLY B 1 103 ? -12.758 -6.133 10.242 1 90.69 103 GLY B N 1
ATOM 2094 C CA . GLY B 1 103 ? -14.148 -5.777 10.477 1 90.69 103 GLY B CA 1
ATOM 2095 C C . GLY B 1 103 ? -14.961 -5.652 9.203 1 90.69 103 GLY B C 1
ATOM 2096 O O . GLY B 1 103 ? -14.664 -6.312 8.203 1 90.69 103 GLY B O 1
ATOM 2097 N N . ASP B 1 104 ? -16.047 -4.855 9.336 1 92.5 104 ASP B N 1
ATOM 2098 C CA . ASP B 1 104 ? -16.969 -4.73 8.219 1 92.5 104 ASP B CA 1
ATOM 2099 C C . ASP B 1 104 ? -16.516 -3.654 7.234 1 92.5 104 ASP B C 1
ATOM 2101 O O . ASP B 1 104 ? -17.094 -3.496 6.164 1 92.5 104 ASP B O 1
ATOM 2105 N N . SER B 1 105 ? -15.461 -3.051 7.391 1 97.06 105 SER B N 1
ATOM 2106 C CA . SER B 1 105 ? -14.891 -2.037 6.516 1 97.06 105 SER B CA 1
ATOM 2107 C C . SER B 1 105 ? -13.969 -2.662 5.477 1 97.06 105 SER B C 1
ATOM 2109 O O . SER B 1 105 ? -13.32 -3.678 5.742 1 97.06 105 SER B O 1
ATOM 2111 N N . PRO B 1 106 ? -13.922 -2.082 4.23 1 98.06 106 PRO B N 1
ATOM 2112 C CA . PRO B 1 106 ? -12.945 -2.596 3.268 1 98.06 106 PRO B CA 1
ATOM 2113 C C . PRO B 1 106 ? -11.508 -2.363 3.707 1 98.06 106 PRO B C 1
ATOM 2115 O O . PRO B 1 106 ? -10.578 -2.877 3.08 1 98.06 106 PRO B O 1
ATOM 2118 N N . ILE B 1 107 ? -11.336 -1.562 4.688 1 98.5 107 ILE B N 1
ATOM 2119 C CA . ILE B 1 107 ? -10 -1.326 5.234 1 98.5 107 ILE B CA 1
ATOM 2120 C C . ILE B 1 107 ? -9.648 -2.434 6.227 1 98.5 107 ILE B C 1
ATOM 2122 O O . ILE B 1 107 ? -10.25 -2.535 7.297 1 98.5 107 ILE B O 1
ATOM 2126 N N . GLY B 1 108 ? -8.734 -3.305 5.824 1 98.56 108 GLY B N 1
ATOM 2127 C CA . GLY B 1 108 ? -8.273 -4.395 6.672 1 98.56 108 GLY B CA 1
ATOM 2128 C C . GLY B 1 108 ? -6.797 -4.695 6.508 1 98.56 108 GLY B C 1
ATOM 2129 O O . GLY B 1 108 ? -6.145 -4.16 5.605 1 98.56 108 GLY B O 1
ATOM 2130 N N . GLY B 1 109 ? -6.277 -5.465 7.449 1 98.38 109 GLY B N 1
ATOM 2131 C CA . GLY B 1 109 ? -4.887 -5.879 7.34 1 98.38 109 GLY B CA 1
ATOM 2132 C C . GLY B 1 109 ? -4.102 -5.676 8.625 1 98.38 109 GLY B C 1
ATOM 2133 O O . GLY B 1 109 ? -4.621 -5.906 9.719 1 98.38 109 GLY B O 1
ATOM 2134 N N . HIS B 1 110 ? -2.77 -5.383 8.422 1 98.62 110 HIS B N 1
ATOM 2135 C CA . HIS B 1 110 ? -1.837 -5.305 9.547 1 98.62 110 HIS B CA 1
ATOM 2136 C C . HIS B 1 110 ? -0.917 -4.094 9.406 1 98.62 110 HIS B C 1
ATOM 2138 O O . HIS B 1 110 ? -0.324 -3.877 8.352 1 98.62 110 HIS B O 1
ATOM 2144 N N . ILE B 1 111 ? -0.815 -3.371 10.445 1 98.81 111 ILE B N 1
ATOM 2145 C CA . ILE B 1 111 ? 0.083 -2.225 10.508 1 98.81 111 ILE B CA 1
ATOM 2146 C C . ILE B 1 111 ? 1.207 -2.5 11.508 1 98.81 111 ILE B C 1
ATOM 2148 O O . ILE B 1 111 ? 0.95 -2.883 12.648 1 98.81 111 ILE B O 1
ATOM 2152 N N . LYS B 1 112 ? 2.432 -2.354 11.055 1 98.56 112 LYS B N 1
ATOM 2153 C CA . LYS B 1 112 ? 3.557 -2.48 11.984 1 98.56 112 LYS B CA 1
ATOM 2154 C C . LYS B 1 112 ? 3.67 -1.252 12.883 1 98.56 112 LYS B C 1
ATOM 2156 O O . LYS B 1 112 ? 4.543 -0.406 12.68 1 98.56 112 LYS B O 1
ATOM 2161 N N . LYS B 1 113 ? 2.928 -1.236 13.883 1 98.62 113 LYS B N 1
ATOM 2162 C CA . LYS B 1 113 ? 2.818 -0.092 14.781 1 98.62 113 LYS B CA 1
ATOM 2163 C C . LYS B 1 113 ? 4.18 0.281 15.367 1 98.62 113 LYS B C 1
ATOM 2165 O O . LYS B 1 113 ? 4.477 1.462 15.555 1 98.62 113 LYS B O 1
ATOM 2170 N N . ASP B 1 114 ? 5.051 -0.681 15.609 1 98.44 114 ASP B N 1
ATOM 2171 C CA . ASP B 1 114 ? 6.371 -0.436 16.188 1 98.44 114 ASP B CA 1
ATOM 2172 C C . ASP B 1 114 ? 7.23 0.405 15.242 1 98.44 114 ASP B C 1
ATOM 2174 O O . ASP B 1 114 ? 8.242 0.967 15.656 1 98.44 114 ASP B O 1
ATOM 2178 N N . ASN B 1 115 ? 6.863 0.451 14.016 1 98.69 115 ASN B N 1
ATOM 2179 C CA . ASN B 1 115 ? 7.617 1.245 13.055 1 98.69 115 ASN B CA 1
ATOM 2180 C C . ASN B 1 115 ? 7.164 2.703 13.047 1 98.69 115 ASN B C 1
ATOM 2182 O O . ASN B 1 115 ? 7.828 3.562 12.469 1 98.69 115 ASN B O 1
ATOM 2186 N N . CYS B 1 116 ? 6.035 2.99 13.664 1 98.81 116 CYS B N 1
ATOM 2187 C CA . CYS B 1 116 ? 5.539 4.363 13.672 1 98.81 116 CYS B CA 1
ATOM 2188 C C . CYS B 1 116 ? 6.387 5.246 14.578 1 98.81 116 CYS B C 1
ATOM 2190 O O . CYS B 1 116 ? 6.516 4.973 15.773 1 98.81 116 CYS B O 1
ATOM 2192 N N . ALA B 1 117 ? 6.961 6.289 14.039 1 98.75 117 ALA B N 1
ATOM 2193 C CA . ALA B 1 117 ? 7.852 7.164 14.797 1 98.75 117 ALA B CA 1
ATOM 2194 C C . ALA B 1 117 ? 7.148 8.469 15.172 1 98.75 117 ALA B C 1
ATOM 2196 O O . ALA B 1 117 ? 7.52 9.117 16.156 1 98.75 117 ALA B O 1
ATOM 2197 N N . ALA B 1 118 ? 6.156 8.836 14.398 1 98.69 118 ALA B N 1
ATOM 2198 C CA . ALA B 1 118 ? 5.375 10.047 14.656 1 98.69 118 ALA B CA 1
ATOM 2199 C C . ALA B 1 118 ? 4.082 10.039 13.844 1 98.69 118 ALA B C 1
ATOM 2201 O O . ALA B 1 118 ? 3.939 9.273 12.891 1 98.69 118 ALA B O 1
ATOM 2202 N N . ILE B 1 119 ? 3.131 10.773 14.211 1 98.88 119 ILE B N 1
ATOM 2203 C CA . ILE B 1 119 ? 1.897 11.023 13.477 1 98.88 119 ILE B CA 1
ATOM 2204 C C . ILE B 1 119 ? 1.787 12.516 13.141 1 98.88 119 ILE B C 1
ATOM 2206 O O . ILE B 1 119 ? 1.847 13.359 14.039 1 98.88 119 ILE B O 1
ATOM 2210 N N . THR B 1 120 ? 1.679 12.828 11.891 1 98.81 120 THR B N 1
ATOM 2211 C CA . THR B 1 120 ? 1.689 14.227 11.469 1 98.81 120 THR B CA 1
ATOM 2212 C C . THR B 1 120 ? 0.359 14.609 10.828 1 98.81 120 THR B C 1
ATOM 2214 O O . THR B 1 120 ? -0.074 13.977 9.859 1 98.81 120 THR B O 1
ATOM 2217 N N . PHE B 1 121 ? -0.313 15.602 11.43 1 98.88 121 PHE B N 1
ATOM 2218 C CA . PHE B 1 121 ? -1.487 16.219 10.82 1 98.88 121 PHE B CA 1
ATOM 2219 C C . PHE B 1 121 ? -1.08 17.219 9.758 1 98.88 121 PHE B C 1
ATOM 2221 O O . PHE B 1 121 ? -0.355 18.172 10.039 1 98.88 121 PHE B O 1
ATOM 2228 N N . VAL B 1 122 ? -1.503 17 8.562 1 98.38 122 VAL B N 1
ATOM 2229 C CA . VAL B 1 122 ? -1.129 17.859 7.441 1 98.38 122 VAL B CA 1
ATOM 2230 C C . VAL B 1 122 ? -2.354 18.609 6.938 1 98.38 122 VAL B C 1
ATOM 2232 O O . VAL B 1 122 ? -3.387 18.016 6.637 1 98.38 122 VAL B O 1
ATOM 2235 N N . ASP B 1 123 ? -2.295 19.859 6.961 1 97.25 123 ASP B N 1
ATOM 2236 C CA . ASP B 1 123 ? -3.305 20.812 6.523 1 97.25 123 ASP B CA 1
ATOM 2237 C C . ASP B 1 123 ? -2.727 21.797 5.508 1 97.25 123 ASP B C 1
ATOM 2239 O O . ASP B 1 123 ? -2.082 22.781 5.883 1 97.25 123 ASP B O 1
ATOM 2243 N N . ARG B 1 124 ? -2.963 21.531 4.223 1 93.56 124 ARG B N 1
ATOM 2244 C CA . ARG B 1 124 ? -2.311 22.375 3.221 1 93.56 124 ARG B CA 1
ATOM 2245 C C . ARG B 1 124 ? -3.105 22.391 1.919 1 93.56 124 ARG B C 1
ATOM 2247 O O . ARG B 1 124 ? -3.996 21.562 1.718 1 93.56 124 ARG B O 1
ATOM 2254 N N . GLY B 1 125 ? -2.791 23.391 1.146 1 88.88 125 GLY B N 1
ATOM 2255 C CA . GLY B 1 125 ? -3.369 23.438 -0.188 1 88.88 125 GLY B CA 1
ATOM 2256 C C . GLY B 1 125 ? -2.887 22.312 -1.088 1 88.88 125 GLY B C 1
ATOM 2257 O O . GLY B 1 125 ? -1.717 21.922 -1.03 1 88.88 125 GLY B O 1
ATOM 2258 N N . PHE B 1 126 ? -3.758 21.844 -1.883 1 82.31 126 PHE B N 1
ATOM 2259 C CA . PHE B 1 126 ? -3.455 20.797 -2.857 1 82.31 126 PHE B CA 1
ATOM 2260 C C . PHE B 1 126 ? -4.207 21.047 -4.16 1 82.31 126 PHE B C 1
ATOM 2262 O O . PHE B 1 126 ? -5.422 20.859 -4.227 1 82.31 126 PHE B O 1
ATOM 2269 N N . HIS B 1 127 ? -3.438 21.438 -5.172 1 80.81 127 HIS B N 1
ATOM 2270 C CA . HIS B 1 127 ? -4.008 21.75 -6.473 1 80.81 127 HIS B CA 1
ATOM 2271 C C . HIS B 1 127 ? -5.152 22.75 -6.344 1 80.81 127 HIS B C 1
ATOM 2273 O O . HIS B 1 127 ? -6.23 22.547 -6.914 1 80.81 127 HIS B O 1
ATOM 2279 N N . GLY B 1 128 ? -4.992 23.672 -5.484 1 84.12 128 GLY B N 1
ATOM 2280 C CA . GLY B 1 128 ? -5.906 24.797 -5.379 1 84.12 128 GLY B CA 1
ATOM 2281 C C . GLY B 1 128 ? -7.008 24.562 -4.359 1 84.12 128 GLY B C 1
ATOM 2282 O O . GLY B 1 128 ? -7.863 25.438 -4.168 1 84.12 128 GLY B O 1
ATOM 2283 N N . ARG B 1 129 ? -7.047 23.422 -3.758 1 92.12 129 ARG B N 1
ATOM 2284 C CA . ARG B 1 129 ? -8.047 23.141 -2.732 1 92.12 129 ARG B CA 1
ATOM 2285 C C . ARG B 1 129 ? -7.387 22.688 -1.437 1 92.12 129 ARG B C 1
ATOM 2287 O O . ARG B 1 129 ? -6.352 22.016 -1.463 1 92.12 129 ARG B O 1
ATOM 2294 N N . ARG B 1 130 ? -8.055 23.062 -0.374 1 95.5 130 ARG B N 1
ATOM 2295 C CA . ARG B 1 130 ? -7.582 22.641 0.938 1 95.5 130 ARG B CA 1
ATOM 2296 C C . ARG B 1 130 ? -7.637 21.109 1.074 1 95.5 130 ARG B C 1
ATOM 2298 O O . ARG B 1 130 ? -8.609 20.484 0.654 1 95.5 130 ARG B O 1
ATOM 2305 N N . SER B 1 131 ? -6.621 20.5 1.596 1 97.19 131 SER B N 1
ATOM 2306 C CA . SER B 1 131 ? -6.543 19.078 1.902 1 97.19 131 SER B CA 1
ATOM 2307 C C . SER B 1 131 ? -6.094 18.844 3.34 1 97.19 131 SER B C 1
ATOM 2309 O O . SER B 1 131 ? -5.172 19.5 3.822 1 97.19 131 SER B O 1
ATOM 2311 N N . CYS B 1 132 ? -6.777 18 4.043 1 98.5 132 CYS B N 1
ATOM 2312 C CA . CYS B 1 132 ? -6.449 17.656 5.418 1 98.5 132 CYS B CA 1
ATOM 2313 C C . CYS B 1 132 ? -6.27 16.156 5.578 1 98.5 132 CYS B C 1
ATOM 2315 O O . CYS B 1 132 ? -7.133 15.375 5.164 1 98.5 132 CYS B O 1
ATOM 2317 N N . SER B 1 133 ? -5.152 15.773 6.141 1 98.69 133 SER B N 1
ATOM 2318 C CA . SER B 1 133 ? -4.844 14.352 6.273 1 98.69 133 SER B CA 1
ATOM 2319 C C . SER B 1 133 ? -4 14.086 7.516 1 98.69 133 SER B C 1
ATOM 2321 O O . SER B 1 133 ? -3.43 15.008 8.094 1 98.69 133 SER B O 1
ATOM 2323 N N . VAL B 1 134 ? -3.963 12.883 7.949 1 98.94 134 VAL B N 1
ATOM 2324 C CA . VAL B 1 134 ? -3.135 12.375 9.031 1 98.94 134 VAL B CA 1
ATOM 2325 C C . VAL B 1 134 ? -2.131 11.359 8.484 1 98.94 134 VAL B C 1
ATOM 2327 O O . VAL B 1 134 ? -2.518 10.344 7.91 1 98.94 134 VAL B O 1
ATOM 2330 N N . TRP B 1 135 ? -0.867 11.688 8.641 1 98.88 135 TRP B N 1
ATOM 2331 C CA . TRP B 1 135 ? 0.208 10.836 8.141 1 98.88 135 TRP B CA 1
ATOM 2332 C C . TRP B 1 135 ? 0.85 10.047 9.281 1 98.88 135 TRP B C 1
ATOM 2334 O O . TRP B 1 135 ? 1.337 10.633 10.25 1 98.88 135 TRP B O 1
ATOM 2344 N N . PHE B 1 136 ? 0.837 8.758 9.188 1 98.94 136 PHE B N 1
ATOM 2345 C CA . PHE B 1 136 ? 1.606 7.906 10.094 1 98.94 136 PHE B CA 1
ATOM 2346 C C . PHE B 1 136 ? 3.002 7.648 9.539 1 98.94 136 PHE B C 1
ATOM 2348 O O . PHE B 1 136 ? 3.152 7 8.5 1 98.94 136 PHE B O 1
ATOM 2355 N N . MET B 1 137 ? 4.008 8.156 10.289 1 98.88 137 MET B N 1
ATOM 2356 C CA . MET B 1 137 ? 5.359 8.266 9.75 1 98.88 137 MET B CA 1
ATOM 2357 C C . MET B 1 137 ? 6.273 7.207 10.359 1 98.88 137 MET B C 1
ATOM 2359 O O . MET B 1 137 ? 6.195 6.926 11.562 1 98.88 137 MET B O 1
ATOM 2363 N N . ASN B 1 138 ? 7.117 6.656 9.531 1 98.81 138 ASN B N 1
ATOM 2364 C CA . ASN B 1 138 ? 8.125 5.75 10.07 1 98.81 138 ASN B CA 1
ATOM 2365 C C . ASN B 1 138 ? 9.414 6.492 10.422 1 98.81 138 ASN B C 1
ATOM 2367 O O . ASN B 1 138 ? 9.516 7.703 10.219 1 98.81 138 ASN B O 1
ATOM 2371 N N . ALA B 1 139 ? 10.391 5.793 10.945 1 98.31 139 ALA B N 1
ATOM 2372 C CA . ALA B 1 139 ? 11.617 6.387 11.461 1 98.31 139 ALA B CA 1
ATOM 2373 C C . ALA B 1 139 ? 12.469 6.961 10.336 1 98.31 139 ALA B C 1
ATOM 2375 O O . ALA B 1 139 ? 13.273 7.875 10.547 1 98.31 139 ALA B O 1
ATOM 2376 N N . ALA B 1 140 ? 12.305 6.445 9.109 1 97.75 140 ALA B N 1
ATOM 2377 C CA . ALA B 1 140 ? 13.078 6.914 7.961 1 97.75 140 ALA B CA 1
ATOM 2378 C C . ALA B 1 140 ? 12.5 8.211 7.406 1 97.75 140 ALA B C 1
ATOM 2380 O O . ALA B 1 140 ? 13.078 8.82 6.504 1 97.75 140 ALA B O 1
ATOM 2381 N N . GLY B 1 141 ? 11.328 8.609 7.871 1 98.19 141 GLY B N 1
ATOM 2382 C CA . GLY B 1 141 ? 10.734 9.867 7.469 1 98.19 141 GLY B CA 1
ATOM 2383 C C . GLY B 1 141 ? 9.727 9.719 6.344 1 98.19 141 GLY B C 1
ATOM 2384 O O . GLY B 1 141 ? 9.344 10.711 5.711 1 98.19 141 GLY B O 1
ATOM 2385 N N . GLY B 1 142 ? 9.344 8.531 6.062 1 98.31 142 GLY B N 1
ATOM 2386 C CA . GLY B 1 142 ? 8.297 8.273 5.086 1 98.31 142 GLY B CA 1
ATOM 2387 C C . GLY B 1 142 ? 6.949 7.988 5.723 1 98.31 142 GLY B C 1
ATOM 2388 O O . GLY B 1 142 ? 6.871 7.652 6.906 1 98.31 142 GLY B O 1
ATOM 2389 N N . ALA B 1 143 ? 5.922 8.141 4.934 1 98.69 143 ALA B N 1
ATOM 2390 C CA . ALA B 1 143 ? 4.578 7.777 5.387 1 98.69 143 ALA B CA 1
ATOM 2391 C C . ALA B 1 143 ? 4.352 6.273 5.293 1 98.69 143 ALA B C 1
ATOM 2393 O O . ALA B 1 143 ? 4.484 5.688 4.215 1 98.69 143 ALA B O 1
ATOM 2394 N N . MET B 1 144 ? 4.023 5.672 6.457 1 98.88 144 MET B N 1
ATOM 2395 C CA . MET B 1 144 ? 3.521 4.301 6.426 1 98.88 144 MET B CA 1
ATOM 2396 C C . MET B 1 144 ? 2.199 4.223 5.668 1 98.88 144 MET B C 1
ATOM 2398 O O . MET B 1 144 ? 1.999 3.322 4.852 1 98.88 144 MET B O 1
ATOM 2402 N N . PHE B 1 145 ? 1.342 5.117 5.902 1 98.88 145 PHE B N 1
ATOM 2403 C CA . PHE B 1 145 ? 0.057 5.344 5.25 1 98.88 145 PHE B CA 1
ATOM 2404 C C . PHE B 1 145 ? -0.527 6.691 5.66 1 98.88 145 PHE B C 1
ATOM 2406 O O . PHE B 1 145 ? 0.011 7.363 6.543 1 98.88 145 PHE B O 1
ATOM 2413 N N . LYS B 1 146 ? -1.57 7.082 4.969 1 98.88 146 LYS B N 1
ATOM 2414 C CA . LYS B 1 146 ? -2.225 8.367 5.211 1 98.88 146 LYS B CA 1
ATOM 2415 C C . LYS B 1 146 ? -3.74 8.203 5.297 1 98.88 146 LYS B C 1
ATOM 2417 O O . LYS B 1 146 ? -4.316 7.336 4.633 1 98.88 146 LYS B O 1
ATOM 2422 N N . ILE B 1 147 ? -4.348 9.023 6.09 1 98.88 147 ILE B N 1
ATOM 2423 C CA . ILE B 1 147 ? -5.797 9.086 6.215 1 98.88 147 ILE B CA 1
ATOM 2424 C C . ILE B 1 147 ? -6.289 10.484 5.852 1 98.88 147 ILE B C 1
ATOM 2426 O O . ILE B 1 147 ? -5.902 11.469 6.48 1 98.88 147 ILE B O 1
ATOM 2430 N N . PHE B 1 148 ? -7.156 10.578 4.902 1 98.75 148 PHE B N 1
ATOM 2431 C CA . PHE B 1 148 ? -7.609 11.867 4.395 1 98.75 148 PHE B CA 1
ATOM 2432 C C . PHE B 1 148 ? -9.047 12.141 4.828 1 98.75 148 PHE B C 1
ATOM 2434 O O . PHE B 1 148 ? -9.883 11.242 4.82 1 98.75 148 PHE B O 1
ATOM 2441 N N . VAL B 1 149 ? -9.305 13.375 5.168 1 98.81 149 VAL B N 1
ATOM 2442 C CA . VAL B 1 149 ? -10.672 13.883 5.273 1 98.81 149 VAL B CA 1
ATOM 2443 C C . VAL B 1 149 ? -11.352 13.82 3.912 1 98.81 149 VAL B C 1
ATOM 2445 O O . VAL B 1 149 ? -10.758 14.188 2.895 1 98.81 149 VAL B O 1
ATOM 2448 N N . ARG B 1 150 ? -12.586 13.359 3.898 1 98.38 150 ARG B N 1
ATOM 2449 C CA . ARG B 1 150 ? -13.312 13.133 2.65 1 98.38 150 ARG B CA 1
ATOM 2450 C C . ARG B 1 150 ? -13.883 14.438 2.107 1 98.38 150 ARG B C 1
ATOM 2452 O O . ARG B 1 150 ? -13.93 15.445 2.816 1 98.38 150 ARG B O 1
ATOM 2459 N N . ARG B 1 151 ? -14.227 14.328 0.868 1 97.44 151 ARG B N 1
ATOM 2460 C CA . ARG B 1 151 ? -14.875 15.445 0.183 1 97.44 151 ARG B CA 1
ATOM 2461 C C . ARG B 1 151 ? -16.312 15.086 -0.204 1 97.44 151 ARG B C 1
ATOM 2463 O O . ARG B 1 151 ? -16.625 13.914 -0.417 1 97.44 151 ARG B O 1
ATOM 2470 N N . ASP B 1 152 ? -17.094 16.109 -0.337 1 95.94 152 ASP B N 1
ATOM 2471 C CA . ASP B 1 152 ? -18.469 15.914 -0.794 1 95.94 152 ASP B CA 1
ATOM 2472 C C . ASP B 1 152 ? -18.562 16.016 -2.314 1 95.94 152 ASP B C 1
ATOM 2474 O O . ASP B 1 152 ? -17.531 16.031 -3.004 1 95.94 152 ASP B O 1
ATOM 2478 N N . GLU B 1 153 ? -19.734 15.992 -2.863 1 93.75 153 GLU B N 1
ATOM 2479 C CA . GLU B 1 153 ? -19.969 15.992 -4.305 1 93.75 153 GLU B CA 1
ATOM 2480 C C . GLU B 1 153 ? -19.438 17.266 -4.949 1 93.75 153 GLU B C 1
ATOM 2482 O O . GLU B 1 153 ? -19.172 17.297 -6.148 1 93.75 153 GLU B O 1
ATOM 2487 N N . ASN B 1 154 ? -19.328 18.359 -4.152 1 94 154 ASN B N 1
ATOM 2488 C CA . ASN B 1 154 ? -18.812 19.625 -4.645 1 94 154 ASN B CA 1
ATOM 2489 C C . ASN B 1 154 ? -17.297 19.734 -4.465 1 94 154 ASN B C 1
ATOM 2491 O O . ASN B 1 154 ? -16.719 20.812 -4.605 1 94 154 ASN B O 1
ATOM 2495 N N . LYS B 1 155 ? -16.703 18.641 -4.027 1 94 155 LYS B N 1
ATOM 2496 C CA . LYS B 1 155 ? -15.266 18.547 -3.832 1 94 155 LYS B CA 1
ATOM 2497 C C . LYS B 1 155 ? -14.812 19.391 -2.643 1 94 155 LYS B C 1
ATOM 2499 O O . LYS B 1 155 ? -13.664 19.844 -2.588 1 94 155 LYS B O 1
ATOM 2504 N N . GLU B 1 156 ? -15.75 19.703 -1.814 1 96.12 156 GLU B N 1
ATOM 2505 C CA . GLU B 1 156 ? -15.422 20.375 -0.563 1 96.12 156 GLU B CA 1
ATOM 2506 C C . GLU B 1 156 ? -15.242 19.375 0.575 1 96.12 156 GLU B C 1
ATOM 2508 O O . GLU B 1 156 ? -15.93 18.344 0.625 1 96.12 156 GLU B O 1
ATOM 2513 N N . LEU B 1 157 ? -14.367 19.734 1.469 1 98.12 157 LEU B N 1
ATOM 2514 C CA . LEU B 1 157 ? -14.164 18.859 2.619 1 98.12 157 LEU B CA 1
ATOM 2515 C C . LEU B 1 157 ? -15.453 18.703 3.42 1 98.12 157 LEU B C 1
ATOM 2517 O O . LEU B 1 157 ? -16.188 19.672 3.617 1 98.12 157 LEU B O 1
ATOM 2521 N N . LEU B 1 158 ? -15.766 17.484 3.846 1 98.31 158 LEU B N 1
ATOM 2522 C CA . LEU B 1 158 ? -16.922 17.25 4.695 1 98.31 158 LEU B CA 1
ATOM 2523 C C . LEU B 1 158 ? -16.797 18.016 6.008 1 98.31 158 LEU B C 1
ATOM 2525 O O . LEU B 1 158 ? -15.906 17.75 6.809 1 98.31 158 LEU B O 1
ATOM 2529 N N . ALA B 1 159 ? -17.703 18.906 6.301 1 97.5 159 ALA B N 1
ATOM 2530 C CA . ALA B 1 159 ? -17.609 19.875 7.391 1 97.5 159 ALA B CA 1
ATOM 2531 C C . ALA B 1 159 ? -17.469 19.172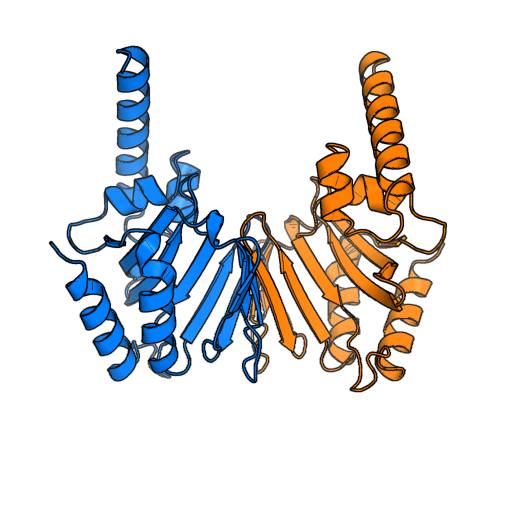 8.734 1 97.5 159 ALA B C 1
ATOM 2533 O O . ALA B 1 159 ? -16.625 19.547 9.562 1 97.5 159 ALA B O 1
ATOM 2534 N N . GLY B 1 160 ? -18.344 18.188 9.031 1 98.12 160 GLY B N 1
ATOM 2535 C CA . GLY B 1 160 ? -18.266 17.469 10.289 1 98.12 160 GLY B CA 1
ATOM 2536 C C . GLY B 1 160 ? -16.953 16.766 10.508 1 98.12 160 GLY B C 1
ATOM 2537 O O . GLY B 1 160 ? -16.375 16.828 11.594 1 98.12 160 GLY B O 1
ATOM 2538 N N . GLN B 1 161 ? -16.5 16.125 9.461 1 98.69 161 GLN B N 1
ATOM 2539 C CA . GLN B 1 161 ? -15.219 15.406 9.523 1 98.69 161 GLN B CA 1
ATOM 2540 C C . GLN B 1 161 ? -14.055 16.375 9.656 1 98.69 161 GLN B C 1
ATOM 2542 O O . GLN B 1 161 ? -13.109 16.125 10.414 1 98.69 161 GLN B O 1
ATOM 2547 N N . LEU B 1 162 ? -14.109 17.453 8.969 1 98.56 162 LEU B N 1
ATOM 2548 C CA . LEU B 1 162 ? -13.094 18.5 9.039 1 98.56 162 LEU B CA 1
ATOM 2549 C C . LEU B 1 162 ? -12.992 19.062 10.445 1 98.56 162 LEU B C 1
ATOM 2551 O O . LEU B 1 162 ? -11.891 19.266 10.961 1 98.56 162 LEU B O 1
ATOM 2555 N N . ALA B 1 163 ? -14.07 19.297 11.062 1 98.69 163 ALA B N 1
ATOM 2556 C CA . ALA B 1 163 ? -14.086 19.844 12.422 1 98.69 163 ALA B CA 1
ATOM 2557 C C . ALA B 1 163 ? -13.398 18.875 13.391 1 98.69 163 ALA B C 1
ATOM 2559 O O . ALA B 1 163 ? -12.648 19.312 14.273 1 98.69 163 ALA B O 1
ATOM 2560 N N . LYS B 1 164 ? -13.617 17.625 13.234 1 98.69 164 LYS B N 1
ATOM 2561 C CA . LYS B 1 164 ? -12.984 16.609 14.086 1 98.69 164 LYS B CA 1
ATOM 2562 C C . LYS B 1 164 ? -11.477 16.562 13.852 1 98.69 164 LYS B C 1
ATOM 2564 O O . LYS B 1 164 ? -10.703 16.453 14.805 1 98.69 164 LYS B O 1
ATOM 2569 N N . PHE B 1 165 ? -11.086 16.656 12.602 1 98.88 165 PHE B N 1
ATOM 2570 C CA . PHE B 1 165 ? -9.68 16.734 12.242 1 98.88 165 PHE B CA 1
ATOM 2571 C C . PHE B 1 165 ? -9.008 17.922 12.93 1 98.88 165 PHE B C 1
ATOM 2573 O O . PHE B 1 165 ? -7.965 17.766 13.57 1 98.88 165 PHE B O 1
ATOM 2580 N N . GLU B 1 166 ? -9.594 19.047 12.773 1 98.44 166 GLU B N 1
ATOM 2581 C CA . GLU B 1 166 ? -9.023 20.266 13.328 1 98.44 166 GLU B CA 1
ATOM 2582 C C . GLU B 1 166 ? -8.945 20.203 14.852 1 98.44 166 GLU B C 1
ATOM 2584 O O . GLU B 1 166 ? -7.949 20.625 15.445 1 98.44 166 GLU B O 1
ATOM 2589 N N . GLU B 1 167 ? -10.008 19.672 15.453 1 98.38 167 GLU B N 1
ATOM 2590 C CA . GLU B 1 167 ? -10.008 19.531 16.906 1 98.38 167 GLU B CA 1
ATOM 2591 C C . GLU B 1 167 ? -8.883 18.625 17.375 1 98.38 167 GLU B C 1
ATOM 2593 O O . GLU B 1 167 ? -8.141 18.953 18.297 1 98.38 167 GLU B O 1
ATOM 2598 N N . LEU B 1 168 ? -8.758 17.5 16.719 1 98.5 168 LEU B N 1
ATOM 2599 C CA . LEU B 1 168 ? -7.711 16.547 17.078 1 98.5 168 LEU B CA 1
ATOM 2600 C C . LEU B 1 168 ? -6.328 17.156 16.859 1 98.5 168 LEU B C 1
ATOM 2602 O O . LEU B 1 168 ? -5.473 17.094 17.75 1 98.5 168 LEU B O 1
ATOM 2606 N N . ARG B 1 169 ? -6.109 17.719 15.695 1 98.25 169 ARG B N 1
ATOM 2607 C CA . ARG B 1 169 ? -4.852 18.391 15.375 1 98.25 169 ARG B CA 1
ATOM 2608 C C . ARG B 1 169 ? -4.504 19.438 16.422 1 98.25 169 ARG B C 1
ATOM 2610 O O . ARG B 1 169 ? -3.365 19.5 16.891 1 98.25 169 ARG B O 1
ATOM 2617 N N . ASP B 1 170 ? -5.457 20.266 16.797 1 97.44 170 ASP B N 1
ATOM 2618 C CA . ASP B 1 170 ? -5.227 21.391 17.688 1 97.44 170 ASP B CA 1
ATOM 2619 C C . ASP B 1 170 ? -4.867 20.922 19.094 1 97.44 170 ASP B C 1
ATOM 2621 O O . ASP B 1 170 ? -4.285 21.688 19.875 1 97.44 170 ASP B O 1
ATOM 2625 N N . GLY B 1 171 ? -5.289 19.703 19.359 1 97 171 GLY B N 1
ATOM 2626 C CA . GLY B 1 171 ? -4.895 19.125 20.641 1 97 171 GLY B CA 1
ATOM 2627 C C . GLY B 1 171 ? -3.4 18.891 20.75 1 97 171 GLY B C 1
ATOM 2628 O O . GLY B 1 171 ? -2.881 18.672 21.844 1 97 171 GLY B O 1
ATOM 2629 N N . PHE B 1 172 ? -2.73 18.922 19.641 1 95.94 172 PHE B N 1
ATOM 2630 C CA . PHE B 1 172 ? -1.295 18.672 19.641 1 95.94 172 PHE B CA 1
ATOM 2631 C C . PHE B 1 172 ? -0.522 19.938 19.266 1 95.94 172 PHE B C 1
ATOM 2633 O O . PHE B 1 172 ? 0.699 19.891 19.109 1 95.94 172 PHE B O 1
ATOM 2640 N N . ARG B 1 173 ? -1.367 20.984 19.125 1 88.5 173 ARG B N 1
ATOM 2641 C CA . ARG B 1 173 ? -0.695 22.25 18.844 1 88.5 173 ARG B CA 1
ATOM 2642 C C . ARG B 1 173 ? -0.079 22.828 20.109 1 88.5 173 ARG B C 1
ATOM 2644 O O . ARG B 1 173 ? -0.633 22.688 21.203 1 88.5 173 ARG B O 1
ATOM 2651 N N . GLY B 1 174 ? 1.195 22.859 20.281 1 67.81 174 GLY B N 1
ATOM 2652 C CA . GLY B 1 174 ? 1.815 23.516 21.422 1 67.81 174 GLY B CA 1
ATOM 2653 C C . GLY B 1 174 ? 1.221 24.875 21.719 1 67.81 174 GLY B C 1
ATOM 2654 O O . GLY B 1 174 ? 0.558 25.484 20.875 1 67.81 174 GLY B O 1
#

Nearest PDB structures (foldseek):
  2hqv-assembly1_A-2  TM=9.631E-01  e=2.059E-31  Agrobacterium fabrum str. C58
  6u9j-assembly1_A  TM=9.497E-01  e=1.940E-18  Escherichia coli O157:H7
  2ph0-assembly1_A  TM=9.550E-01  e=2.621E-18  Pectobacterium carotovorum
  2ovi-assembly1_D  TM=9.375E-01  e=1.503E-17  Escherichia coli O157:H7
  4mgf-assembly1_A  TM=8.210E-01  e=4.924E-07  Pseudomonas aeruginosa

Foldseek 3Di:
DDPVVVVVVVLLLVLLVVLCVVPVQDDLCVSCVSSVHASQSNLVPRPPPQKFKDFLVCVQVVLVLQLPLFWWWKWDDDPVDTDIFTWHFADWDDDPQKTFGDDDIPDGDIDNSNQFGMKMWGWDHHPRATWTKIFGAGPRRYGRMMITFDADPVRHGDPSSVVSSVVVRVVRVD/DDPVVVVVVVLLLVLLVVLCVVPVQDDLCVSCVSSVHASQSNLVPRPPPQKFKDFLVCVQVVLVLQLPLFWWWKWADDPVDTDIFTWHFADWDDDPQKTFGDDDIPDGDIDNSNQFGMKMWGWDHHPRATWTKIFGAGPRRYGRMMITFDADPVRHGDPSSVVSSVVVRVVRVD

Organism: Agrobacterium fabrum (strain C58 / ATCC 33970) (NCBI:txid176299)

Radius of gyration: 21.59 Å; Cα contacts (8 Å, |Δi|>4): 678; chains: 2; bounding box: 53×54×44 Å